Protein AF-A0A409X193-F1 (afdb_monomer_lite)

Secondary structure (DSSP, 8-state):
---------------------------------------GGG--------TT-HHHHHHHHHHHHHHHHHTT-S---HHHHHHHHHHHHHHHHHHHHHHHHHHHHHHHHHHHHHHHHHHHHHHHHHHHHHSTT-TT-S----HHHHHHHHHHHHHHHHHHHHHHHHHHHHS-S----TTS----HHHHHHHHHHHHHHHHHHHHHHHHHHHHTTS-S-HHHHHHHHHHHHHHHHHHHHHHHHHHHHHHHTT-

InterPro domains:
  IPR026243 HAUS augmin-like complex subunit 1 [PTHR31570] (61-247)

Structure (mmCIF, N/CA/C/O backbone):
data_AF-A0A409X193-F1
#
_entry.id   AF-A0A409X193-F1
#
loop_
_atom_site.group_PDB
_atom_site.id
_atom_site.type_symbol
_atom_site.label_atom_id
_atom_site.label_alt_id
_atom_site.label_comp_id
_atom_site.label_asym_id
_atom_site.label_entity_id
_atom_site.label_seq_id
_atom_site.pdbx_PDB_ins_code
_atom_site.Cartn_x
_atom_site.Cartn_y
_atom_site.Cartn_z
_atom_site.occupancy
_atom_site.B_iso_or_equiv
_atom_site.auth_seq_id
_atom_site.auth_comp_id
_atom_site.auth_asym_id
_atom_site.auth_atom_id
_atom_site.pdbx_PDB_model_num
ATOM 1 N N . MET A 1 1 ? -31.549 -35.665 66.799 1.00 46.03 1 MET A N 1
ATOM 2 C CA . MET A 1 1 ? -32.191 -36.411 65.699 1.00 46.03 1 MET A CA 1
ATOM 3 C C . MET A 1 1 ? -32.209 -35.452 64.520 1.00 46.03 1 MET A C 1
ATOM 5 O O . MET A 1 1 ? -33.052 -34.574 64.509 1.00 46.03 1 MET A O 1
ATOM 9 N N . ALA A 1 2 ? -31.107 -35.261 63.791 1.00 49.31 2 ALA A N 1
ATOM 10 C CA . ALA A 1 2 ? -30.390 -36.203 62.919 1.00 49.31 2 ALA A CA 1
ATOM 11 C C . ALA A 1 2 ? -31.294 -36.699 61.784 1.00 49.31 2 ALA A C 1
ATOM 13 O O . ALA A 1 2 ? -32.188 -37.478 62.076 1.00 49.31 2 ALA A O 1
ATOM 14 N N . ASP A 1 3 ? -31.066 -36.150 60.584 1.00 50.22 3 ASP A N 1
ATOM 15 C CA . ASP A 1 3 ? -31.120 -36.769 59.243 1.00 50.22 3 ASP A CA 1
ATOM 16 C C . ASP A 1 3 ? -30.661 -35.670 58.252 1.00 50.22 3 ASP A C 1
ATOM 18 O O . ASP A 1 3 ? -31.310 -34.636 58.118 1.00 50.22 3 ASP A O 1
ATOM 22 N N . VAL A 1 4 ? -29.384 -35.616 57.847 1.00 55.19 4 VAL A N 1
ATOM 23 C CA . VAL A 1 4 ? -28.700 -36.437 56.820 1.00 55.19 4 VAL A CA 1
ATOM 24 C C . VAL A 1 4 ? -29.348 -36.211 55.444 1.00 55.19 4 VAL A C 1
ATOM 26 O O . VAL A 1 4 ? -30.441 -36.683 55.179 1.00 55.19 4 VAL A O 1
ATOM 29 N N . ASN A 1 5 ? -28.831 -35.251 54.671 1.00 51.12 5 ASN A N 1
ATOM 30 C CA . ASN A 1 5 ? -27.891 -35.463 53.558 1.00 51.12 5 ASN A CA 1
ATOM 31 C C . ASN A 1 5 ? -28.504 -36.289 52.413 1.00 51.12 5 ASN A C 1
ATOM 33 O O . ASN A 1 5 ? -28.606 -37.501 52.539 1.00 51.12 5 ASN A O 1
ATOM 37 N N . ASP A 1 6 ? -28.776 -35.659 51.264 1.00 50.31 6 ASP A N 1
ATOM 38 C CA . ASP A 1 6 ? -28.321 -36.279 50.022 1.00 50.31 6 ASP A CA 1
ATOM 39 C C . ASP A 1 6 ? -28.036 -35.270 48.910 1.00 50.31 6 ASP A C 1
ATOM 41 O O . ASP A 1 6 ? -28.866 -34.466 48.483 1.00 50.31 6 ASP A O 1
ATOM 45 N N . SER A 1 7 ? -26.780 -35.324 48.489 1.00 50.62 7 SER A N 1
ATOM 46 C CA . SER A 1 7 ? -26.162 -34.537 47.440 1.00 50.62 7 SER A CA 1
ATOM 47 C C . SER A 1 7 ? -26.206 -35.351 46.154 1.00 50.62 7 SER A C 1
ATOM 49 O O . SER A 1 7 ? -25.521 -36.362 46.050 1.00 50.62 7 SER A O 1
ATOM 51 N N . SER A 1 8 ? -26.927 -34.889 45.135 1.00 50.78 8 SER A N 1
ATOM 52 C CA . SER A 1 8 ? -26.736 -35.370 43.759 1.00 50.78 8 SER A CA 1
ATOM 53 C C . SER A 1 8 ? -26.170 -34.245 42.899 1.00 50.78 8 SER A C 1
ATOM 55 O O . SER A 1 8 ? -26.823 -33.613 42.077 1.00 50.78 8 SER A O 1
ATOM 57 N N . ASN A 1 9 ? -24.887 -33.996 43.145 1.00 46.28 9 ASN A N 1
ATOM 58 C CA . ASN A 1 9 ? -24.004 -33.221 42.293 1.00 46.28 9 ASN A CA 1
ATOM 59 C C . ASN A 1 9 ? -23.658 -34.070 41.059 1.00 46.28 9 ASN A C 1
ATOM 61 O O . ASN A 1 9 ? -22.757 -34.907 41.107 1.00 46.28 9 ASN A O 1
ATOM 65 N N . THR A 1 10 ? -24.394 -33.901 39.961 1.00 54.62 10 THR A N 1
ATOM 66 C CA . THR A 1 10 ? -23.999 -34.472 38.668 1.00 54.62 10 THR A CA 1
ATOM 67 C C . THR A 1 10 ? -23.034 -33.514 37.964 1.00 54.62 10 THR A C 1
ATOM 69 O O . THR A 1 10 ? -23.421 -32.374 37.695 1.00 54.62 10 THR A O 1
ATOM 72 N N . PRO A 1 11 ? -21.807 -33.941 37.618 1.00 51.66 11 PRO A N 1
ATOM 73 C CA . PRO A 1 11 ? -20.867 -33.108 36.885 1.00 51.66 11 PRO A CA 1
ATOM 74 C C . PRO A 1 11 ? -21.383 -32.896 35.459 1.00 51.66 11 PRO A C 1
ATOM 76 O O . PRO A 1 11 ? -21.392 -33.809 34.629 1.00 51.66 11 PRO A O 1
ATOM 79 N N . GLY A 1 12 ? -21.831 -31.672 35.182 1.00 49.47 12 GLY A N 1
ATOM 80 C CA . GLY A 1 12 ? -22.114 -31.205 33.834 1.00 49.47 12 GLY A CA 1
ATOM 81 C C . GLY A 1 12 ? -20.858 -31.352 32.984 1.00 49.47 12 GLY A C 1
ATOM 82 O O . GLY A 1 12 ? -19.864 -30.664 33.201 1.00 49.47 12 GLY A O 1
ATOM 83 N N . LYS A 1 13 ? -20.912 -32.303 32.051 1.00 50.12 13 LYS A N 1
ATOM 84 C CA . LYS A 1 13 ? -19.911 -32.579 31.022 1.00 50.12 13 LYS A CA 1
ATOM 85 C C . LYS A 1 13 ? -19.359 -31.278 30.441 1.00 50.12 13 LYS A C 1
ATOM 87 O O . LYS A 1 13 ? -20.047 -30.580 29.698 1.00 50.12 13 LYS A O 1
ATOM 92 N N . CYS A 1 14 ? -18.087 -31.013 30.718 1.00 49.56 14 CYS A N 1
ATOM 93 C CA . CYS A 1 14 ? -17.266 -30.112 29.928 1.00 49.56 14 CYS A CA 1
ATOM 94 C C . CYS A 1 14 ? -17.177 -30.677 28.506 1.00 49.56 14 CYS A C 1
ATOM 96 O O . CYS A 1 14 ? -16.331 -31.523 28.213 1.00 49.56 14 CYS A O 1
ATOM 98 N N . HIS A 1 15 ? -18.056 -30.219 27.616 1.00 50.34 15 HIS A N 1
ATOM 99 C CA . HIS A 1 15 ? -17.850 -30.352 26.181 1.00 50.34 15 HIS A CA 1
ATOM 100 C C . HIS A 1 15 ? -16.727 -29.388 25.776 1.00 50.34 15 HIS A C 1
ATOM 102 O O . HIS A 1 15 ? -16.952 -28.297 25.258 1.00 50.34 15 HIS A O 1
ATOM 108 N N . LEU A 1 16 ? -15.487 -29.817 26.025 1.00 48.31 16 LEU A N 1
ATOM 109 C CA . LEU A 1 16 ? -14.364 -29.477 25.164 1.00 48.31 16 LEU A CA 1
ATOM 110 C C . LEU A 1 16 ? -14.674 -30.067 23.778 1.00 48.31 16 LEU A C 1
ATOM 112 O O . LEU A 1 16 ? -14.298 -31.193 23.462 1.00 48.31 16 LEU A O 1
ATOM 116 N N . CYS A 1 17 ? -15.384 -29.309 22.951 1.00 47.75 17 CYS A N 1
ATOM 117 C CA . CYS A 1 17 ? -15.240 -29.409 21.505 1.00 47.75 17 CYS A CA 1
ATOM 118 C C . CYS A 1 17 ? -14.130 -28.413 21.148 1.00 47.75 17 CYS A C 1
ATOM 120 O O . CYS A 1 17 ? -14.328 -27.205 21.182 1.00 47.75 17 CYS A O 1
ATOM 122 N N . LEU A 1 18 ? -12.880 -28.868 21.066 1.00 49.62 18 LEU A N 1
ATOM 123 C CA . LEU A 1 18 ? -12.256 -29.148 19.773 1.00 49.62 18 LEU A CA 1
ATOM 124 C C . LEU A 1 18 ? -12.495 -28.019 18.757 1.00 49.62 18 LEU A C 1
ATOM 126 O O . LEU A 1 18 ? -13.101 -28.236 17.716 1.00 49.62 18 LEU A O 1
ATOM 130 N N . PHE A 1 19 ? -11.929 -26.837 19.010 1.00 44.81 19 PHE A N 1
ATOM 131 C CA . PHE A 1 19 ? -11.487 -25.968 17.916 1.00 44.81 19 PHE A CA 1
ATOM 132 C C . PHE A 1 19 ? -10.168 -26.532 17.359 1.00 44.81 19 PHE A C 1
ATOM 134 O O . PHE A 1 19 ? -9.074 -26.022 17.585 1.00 44.81 19 PHE A O 1
ATOM 141 N N . LYS A 1 20 ? -10.285 -27.679 16.681 1.00 50.69 20 LYS A N 1
ATOM 142 C CA . LYS A 1 20 ? -9.361 -28.102 15.628 1.00 50.69 20 LYS A CA 1
ATOM 143 C C . LYS A 1 20 ? -9.972 -27.613 14.318 1.00 50.69 20 LYS A C 1
ATOM 145 O O . LYS A 1 20 ? -11.085 -27.996 13.982 1.00 50.69 20 LYS A O 1
ATOM 150 N N . GLY A 1 21 ? -9.233 -26.768 13.619 1.00 45.59 21 GLY A N 1
ATOM 151 C CA . GLY A 1 21 ? -9.619 -26.122 12.368 1.00 45.59 21 GLY A CA 1
ATOM 152 C C . GLY A 1 21 ? -8.753 -24.876 12.242 1.00 45.59 21 GLY A C 1
ATOM 153 O O . GLY A 1 21 ? -9.198 -23.782 12.544 1.00 45.59 21 GLY A O 1
ATOM 154 N N . PHE A 1 22 ? -7.436 -25.012 12.074 1.00 47.97 22 PHE A N 1
ATOM 155 C CA . PHE A 1 22 ? -6.863 -25.435 10.791 1.00 47.97 22 PHE A CA 1
ATOM 156 C C . PHE A 1 22 ? -7.457 -24.587 9.659 1.00 47.97 22 PHE A C 1
ATOM 158 O O . PHE A 1 22 ? -8.086 -25.095 8.739 1.00 47.97 22 PHE A O 1
ATOM 165 N N . SER A 1 23 ? -7.308 -23.267 9.776 1.00 44.12 23 SER A N 1
ATOM 166 C CA . SER A 1 23 ? -7.232 -22.429 8.590 1.00 44.12 23 SER A CA 1
ATOM 167 C C . SER A 1 23 ? -5.753 -22.368 8.246 1.00 44.12 23 SER A C 1
ATOM 169 O O . SER A 1 23 ? -5.014 -21.509 8.729 1.00 44.12 23 SER A O 1
ATOM 171 N N . ASP A 1 24 ? -5.301 -23.383 7.509 1.00 42.69 24 ASP A N 1
ATOM 172 C CA . ASP A 1 24 ? -4.104 -23.231 6.700 1.00 42.69 24 ASP A CA 1
ATOM 173 C C . ASP A 1 24 ? -4.308 -21.945 5.896 1.00 42.69 24 ASP A C 1
ATOM 175 O O . ASP A 1 24 ? -5.297 -21.862 5.156 1.00 42.69 24 ASP A O 1
ATOM 179 N N . PRO A 1 25 ? -3.429 -20.933 5.996 1.00 54.62 25 PRO A N 1
ATOM 180 C CA . PRO A 1 25 ? -3.392 -19.943 4.946 1.00 54.62 25 PRO A CA 1
ATOM 181 C C . PRO A 1 25 ? -3.067 -20.761 3.710 1.00 54.62 25 PRO A C 1
ATOM 183 O O . PRO A 1 25 ? -1.975 -21.332 3.624 1.00 54.62 25 PRO A O 1
ATOM 186 N N . GLN A 1 26 ? -4.043 -20.904 2.809 1.00 48.22 26 GLN A N 1
ATOM 187 C CA . GLN A 1 26 ? -3.784 -21.435 1.492 1.00 48.22 26 GLN A CA 1
ATOM 188 C C . GLN A 1 26 ? -2.633 -20.606 0.962 1.00 48.22 26 GLN A C 1
ATOM 190 O O . GLN A 1 26 ? -2.770 -19.441 0.592 1.00 48.22 26 GLN A O 1
ATOM 195 N N . ARG A 1 27 ? -1.461 -21.230 1.036 1.00 45.09 27 ARG A N 1
ATOM 196 C CA . ARG A 1 27 ? -0.244 -20.862 0.368 1.00 45.09 27 ARG A CA 1
ATOM 197 C C . ARG A 1 27 ? -0.664 -20.972 -1.076 1.00 45.09 27 ARG A C 1
ATOM 199 O O . ARG A 1 27 ? -0.603 -22.053 -1.654 1.00 45.09 27 ARG A O 1
ATOM 206 N N . SER A 1 28 ? -1.238 -19.882 -1.585 1.00 44.19 28 SER A N 1
ATOM 207 C CA . SER A 1 28 ? -1.554 -19.717 -2.982 1.00 44.19 28 SER A CA 1
ATOM 208 C C . SER A 1 28 ? -0.234 -20.012 -3.648 1.00 44.19 28 SER A C 1
ATOM 210 O O . SER A 1 28 ? 0.720 -19.237 -3.521 1.00 44.19 28 SER A O 1
ATOM 212 N N . TYR A 1 29 ? -0.144 -21.214 -4.213 1.00 42.31 29 TYR A N 1
ATOM 213 C CA . TYR A 1 29 ? 0.906 -21.561 -5.128 1.00 42.31 29 TYR A CA 1
ATOM 214 C C . TYR A 1 29 ? 0.859 -20.421 -6.124 1.00 42.31 29 TYR A C 1
ATOM 216 O O . TYR A 1 29 ? -0.085 -20.287 -6.903 1.00 42.31 29 TYR A O 1
ATOM 224 N N . ILE A 1 30 ? 1.847 -19.536 -6.024 1.00 42.22 30 ILE A N 1
ATOM 225 C CA . ILE A 1 30 ? 2.254 -18.747 -7.158 1.00 42.22 30 ILE A CA 1
ATOM 226 C C . ILE A 1 30 ? 2.631 -19.849 -8.130 1.00 42.22 30 ILE A C 1
ATOM 228 O O . ILE A 1 30 ? 3.705 -20.441 -8.026 1.00 42.22 30 ILE A O 1
ATOM 232 N N . HIS A 1 31 ? 1.679 -20.222 -8.985 1.00 40.72 31 HIS A N 1
ATOM 233 C CA . HIS A 1 31 ? 1.994 -20.810 -10.256 1.00 40.72 31 HIS A CA 1
ATOM 234 C C . HIS A 1 31 ? 2.933 -19.782 -10.861 1.00 40.72 31 HIS A C 1
ATOM 236 O O . HIS A 1 31 ? 2.519 -18.762 -11.409 1.00 40.72 31 HIS A O 1
ATOM 242 N N . THR A 1 32 ? 4.229 -20.012 -10.666 1.00 42.31 32 THR A N 1
ATOM 243 C CA . THR A 1 32 ? 5.219 -19.624 -11.634 1.00 42.31 32 THR A CA 1
ATOM 244 C C . THR A 1 32 ? 4.699 -20.255 -12.906 1.00 42.31 32 THR A C 1
ATOM 246 O O . THR A 1 32 ? 4.893 -21.440 -13.174 1.00 42.31 32 THR A O 1
ATOM 249 N N . VAL A 1 33 ? 3.944 -19.458 -13.660 1.00 46.38 33 VAL A N 1
ATOM 250 C CA . VAL A 1 33 ? 3.772 -19.641 -15.084 1.00 46.38 33 VAL A CA 1
ATOM 251 C C . VAL A 1 33 ? 5.187 -19.472 -15.618 1.00 46.38 33 VAL A C 1
ATOM 253 O O . VAL A 1 33 ? 5.587 -18.423 -16.107 1.00 46.38 33 VAL A O 1
ATOM 256 N N . SER A 1 34 ? 5.982 -20.531 -15.462 1.00 42.50 34 SER A N 1
ATOM 257 C CA . SER A 1 34 ? 7.045 -20.894 -16.371 1.00 42.50 34 SER A CA 1
ATOM 258 C C . SER A 1 34 ? 6.319 -21.283 -17.653 1.00 42.50 34 SER A C 1
ATOM 260 O O . SER A 1 34 ? 6.244 -22.440 -18.047 1.00 42.50 34 SER A O 1
ATOM 262 N N . GLY A 1 35 ? 5.678 -20.280 -18.258 1.00 44.97 35 GLY A N 1
ATOM 263 C CA . GLY A 1 35 ? 5.475 -20.276 -19.677 1.00 44.97 35 GLY A CA 1
ATOM 264 C C . GLY A 1 35 ? 6.888 -20.303 -20.202 1.00 44.97 35 GLY A C 1
ATOM 265 O O . GLY A 1 35 ? 7.630 -19.330 -20.053 1.00 44.97 35 GLY A O 1
ATOM 266 N N . ALA A 1 36 ? 7.283 -21.468 -20.705 1.00 45.38 36 ALA A N 1
ATOM 267 C CA . ALA A 1 36 ? 8.305 -21.533 -21.715 1.00 45.38 36 ALA A CA 1
ATOM 268 C C . ALA A 1 36 ? 8.022 -20.355 -22.648 1.00 45.38 36 ALA A C 1
ATOM 270 O O . ALA A 1 36 ? 6.974 -20.303 -23.291 1.00 45.38 36 ALA A O 1
ATOM 271 N N . PHE A 1 37 ? 8.906 -19.361 -22.626 1.00 41.00 37 PHE A N 1
ATOM 272 C CA . PHE A 1 37 ? 8.952 -18.316 -23.632 1.00 41.00 37 PHE A CA 1
ATOM 273 C C . PHE A 1 37 ? 9.475 -19.029 -24.882 1.00 41.00 37 PHE A C 1
ATOM 275 O O . PHE A 1 37 ? 10.644 -18.948 -25.245 1.00 41.00 37 PHE A O 1
ATOM 282 N N . SER A 1 38 ? 8.632 -19.906 -25.425 1.00 48.47 38 SER A N 1
ATOM 283 C CA . SER A 1 38 ? 8.880 -20.684 -26.616 1.00 48.47 38 SER A CA 1
ATOM 284 C C . SER A 1 38 ? 8.910 -19.683 -27.751 1.00 48.47 38 SER A C 1
ATOM 286 O O . SER A 1 38 ? 7.870 -19.202 -28.188 1.00 48.47 38 SER A O 1
ATOM 288 N N . SER A 1 39 ? 10.137 -19.305 -28.105 1.00 50.12 39 SER A N 1
ATOM 289 C CA . SER A 1 39 ? 10.582 -19.020 -29.463 1.00 50.12 39 SER A CA 1
ATOM 290 C C . SER A 1 39 ? 9.498 -18.439 -30.373 1.00 50.12 39 SER A C 1
ATOM 292 O O . SER A 1 39 ? 8.959 -19.129 -31.237 1.00 50.12 39 SER A O 1
ATOM 294 N N . TRP A 1 40 ? 9.222 -17.147 -30.226 1.00 48.41 40 TRP A N 1
ATOM 295 C CA . TRP A 1 40 ? 8.528 -16.398 -31.277 1.00 48.41 40 TRP A CA 1
ATOM 296 C C . TRP A 1 40 ? 9.428 -16.171 -32.512 1.00 48.41 40 TRP A C 1
ATOM 298 O O . TRP A 1 40 ? 8.963 -15.666 -33.524 1.00 48.41 40 TRP A O 1
ATOM 308 N N . ASP A 1 41 ? 10.691 -16.610 -32.465 1.00 46.53 41 ASP A N 1
ATOM 309 C CA . ASP A 1 41 ? 11.708 -16.396 -33.504 1.00 46.53 41 ASP A CA 1
ATOM 310 C C . ASP A 1 41 ? 11.654 -17.348 -34.718 1.00 46.53 41 ASP A C 1
ATOM 312 O O . ASP A 1 41 ? 12.521 -17.255 -35.582 1.00 46.53 41 ASP A O 1
ATOM 316 N N . ALA A 1 42 ? 10.693 -18.277 -34.831 1.00 53.78 42 ALA A N 1
ATOM 317 C CA . ALA A 1 42 ? 10.797 -19.344 -35.846 1.00 53.78 42 ALA A CA 1
ATOM 318 C C . ALA A 1 42 ? 9.577 -19.583 -36.754 1.00 53.78 42 ALA A C 1
ATOM 320 O O . ALA A 1 42 ? 9.602 -20.526 -37.545 1.00 53.78 42 ALA A O 1
ATOM 321 N N . HIS A 1 43 ? 8.533 -18.753 -36.705 1.00 52.66 43 HIS A N 1
ATOM 322 C CA . HIS A 1 43 ? 7.357 -18.926 -37.573 1.00 52.66 43 HIS A CA 1
ATOM 323 C C . HIS A 1 43 ? 6.952 -17.639 -38.295 1.00 52.66 43 HIS A C 1
ATOM 325 O O . HIS A 1 43 ? 5.777 -17.287 -38.329 1.00 52.66 43 HIS A O 1
ATOM 331 N N . LEU A 1 44 ? 7.918 -16.945 -38.901 1.00 53.47 44 LEU A N 1
ATOM 332 C CA . LEU A 1 44 ? 7.579 -16.086 -40.031 1.00 53.47 44 LEU A CA 1
ATOM 333 C C . LEU A 1 44 ? 7.344 -17.015 -41.232 1.00 53.47 44 LEU A C 1
ATOM 335 O O . LEU A 1 44 ? 8.280 -17.723 -41.620 1.00 53.47 44 LEU A O 1
ATOM 339 N N . PRO A 1 45 ? 6.112 -17.103 -41.768 1.00 58.34 45 PRO A N 1
ATOM 340 C CA . PRO A 1 45 ? 5.876 -17.842 -42.998 1.00 58.34 45 PRO A CA 1
ATOM 341 C C . PRO A 1 45 ? 6.810 -17.298 -44.091 1.00 58.34 45 PRO A C 1
ATOM 343 O O . PRO A 1 45 ? 7.110 -16.10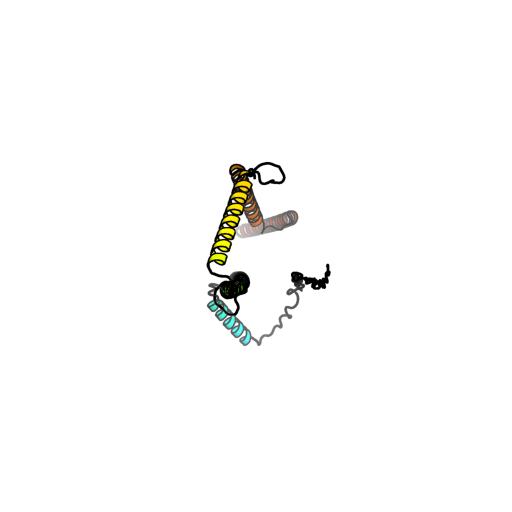0 -44.091 1.00 58.34 45 PRO A O 1
ATOM 346 N N . PRO A 1 46 ? 7.332 -18.163 -44.979 1.00 58.50 46 PRO A N 1
ATOM 347 C CA . PRO A 1 46 ? 8.153 -17.714 -46.094 1.00 58.50 46 PRO A CA 1
ATOM 348 C C . PRO A 1 46 ? 7.379 -16.644 -46.864 1.00 58.50 46 PRO A C 1
ATOM 350 O O . PRO A 1 46 ? 6.218 -16.867 -47.199 1.00 58.50 46 PRO A O 1
ATOM 353 N N . LEU A 1 47 ? 8.015 -15.488 -47.083 1.00 49.91 47 LEU A N 1
ATOM 354 C CA . LEU A 1 47 ? 7.470 -14.406 -47.899 1.00 49.91 47 LEU A CA 1
ATOM 355 C C . LEU A 1 47 ? 7.104 -15.008 -49.259 1.00 49.91 47 LEU A C 1
ATOM 357 O O . LEU A 1 47 ? 7.986 -15.434 -50.004 1.00 49.91 47 LEU A O 1
ATOM 361 N N . GLN A 1 48 ? 5.806 -15.153 -49.513 1.00 54.38 48 GLN A N 1
ATOM 362 C CA . GLN A 1 48 ? 5.308 -15.485 -50.836 1.00 54.38 48 GLN A CA 1
ATOM 363 C C . GLN A 1 48 ? 5.460 -14.211 -51.664 1.00 54.38 48 GLN A C 1
ATOM 365 O O . GLN A 1 48 ? 4.923 -13.169 -51.295 1.00 54.38 48 GLN A O 1
ATOM 370 N N . ASP A 1 49 ? 6.250 -14.285 -52.731 1.00 51.31 49 ASP A N 1
ATOM 371 C CA . ASP A 1 49 ? 6.356 -13.222 -53.726 1.00 51.31 49 ASP A CA 1
ATOM 372 C C . ASP A 1 49 ? 5.016 -13.164 -54.486 1.00 51.31 49 ASP A C 1
ATOM 374 O O . ASP A 1 49 ? 4.841 -13.842 -55.499 1.00 51.31 49 ASP A O 1
ATOM 378 N N . GLU A 1 50 ? 4.029 -12.442 -53.948 1.00 52.38 50 GLU A N 1
ATOM 379 C CA . GLU A 1 50 ? 2.712 -12.271 -54.573 1.00 52.38 50 GLU A CA 1
ATOM 380 C C . GLU A 1 50 ? 2.561 -10.849 -55.124 1.00 52.38 50 GLU A C 1
ATOM 382 O O . GLU A 1 50 ? 2.292 -9.891 -54.404 1.00 52.38 50 GLU A O 1
ATOM 387 N N . ASP A 1 51 ? 2.697 -10.727 -56.445 1.00 56.44 51 ASP A N 1
ATOM 388 C CA . ASP A 1 51 ? 2.483 -9.500 -57.222 1.00 56.44 51 ASP A CA 1
ATOM 389 C C . ASP A 1 51 ? 0.986 -9.087 -57.332 1.00 56.44 51 ASP A C 1
ATOM 391 O O . ASP A 1 51 ? 0.643 -8.232 -58.150 1.00 56.44 51 ASP A O 1
ATOM 395 N N . GLU A 1 52 ? 0.071 -9.655 -56.528 1.00 58.25 52 GLU A N 1
ATOM 396 C CA . GLU A 1 52 ? -1.385 -9.417 -56.641 1.00 58.25 52 GLU A CA 1
ATOM 397 C C . GLU A 1 52 ? -2.074 -8.812 -55.390 1.00 58.25 52 GLU A C 1
ATOM 399 O O . GLU A 1 52 ? -3.243 -8.438 -55.486 1.00 58.25 52 GLU A O 1
ATOM 404 N N . ASP A 1 53 ? -1.378 -8.572 -54.265 1.00 58.66 53 ASP A N 1
ATOM 405 C CA . ASP A 1 53 ? -2.030 -8.307 -52.956 1.00 58.66 53 ASP A CA 1
ATOM 406 C C . ASP A 1 53 ? -1.941 -6.861 -52.404 1.00 58.66 53 ASP A C 1
ATOM 408 O O . ASP A 1 53 ? -2.095 -6.583 -51.213 1.00 58.66 53 ASP A O 1
ATOM 412 N N . SER A 1 54 ? -1.750 -5.880 -53.289 1.00 64.00 54 SER A N 1
ATOM 413 C CA . SER A 1 54 ? -1.642 -4.448 -52.926 1.00 64.00 54 SER A CA 1
ATOM 414 C C . SER A 1 54 ? -2.855 -3.857 -52.171 1.00 64.00 54 SER A C 1
ATOM 416 O O . SER A 1 54 ? -2.759 -2.780 -51.579 1.00 64.00 54 SER A O 1
ATOM 418 N N . GLY A 1 55 ? -4.008 -4.536 -52.173 1.00 70.31 55 GLY A N 1
ATOM 419 C CA . GLY A 1 55 ? -5.219 -4.104 -51.467 1.00 70.31 55 GLY A CA 1
ATOM 420 C C . GLY A 1 55 ? -5.193 -4.365 -49.956 1.00 70.31 55 GLY A C 1
ATOM 421 O O . GLY A 1 55 ? -5.665 -3.524 -49.185 1.00 70.31 55 GLY A O 1
ATOM 422 N N . GLU A 1 56 ? -4.624 -5.490 -49.515 1.00 75.94 56 GLU A N 1
ATOM 423 C CA . GLU A 1 56 ? -4.557 -5.840 -48.090 1.00 75.94 56 GLU A CA 1
ATOM 424 C C . GLU A 1 56 ? -3.505 -5.007 -47.345 1.00 75.94 56 GLU A C 1
ATOM 426 O O . GLU A 1 56 ? -3.738 -4.573 -46.212 1.00 75.94 56 GLU A O 1
ATOM 431 N N . GLU A 1 57 ? -2.396 -4.670 -48.008 1.00 77.69 57 GLU A N 1
ATOM 432 C CA . GLU A 1 57 ? -1.357 -3.793 -47.452 1.00 77.69 57 GLU A CA 1
ATOM 433 C C . GLU A 1 57 ? -1.893 -2.390 -47.123 1.00 77.69 57 GLU A C 1
ATOM 435 O O . GLU A 1 57 ? -1.568 -1.814 -46.078 1.00 77.69 57 GLU A O 1
ATOM 440 N N . LEU A 1 58 ? -2.770 -1.849 -47.976 1.00 79.12 58 LEU A N 1
ATOM 441 C CA . LEU A 1 58 ? -3.412 -0.550 -47.755 1.00 79.12 58 LEU A CA 1
ATOM 442 C C . LEU A 1 58 ? -4.380 -0.581 -46.565 1.00 79.12 58 LEU A C 1
ATOM 444 O O . LEU A 1 58 ? -4.403 0.364 -45.771 1.00 79.12 58 LEU A O 1
ATOM 448 N N . ALA A 1 59 ? -5.137 -1.670 -46.394 1.00 85.62 59 ALA A N 1
ATOM 449 C CA . ALA A 1 59 ? -6.004 -1.855 -45.230 1.00 85.62 59 ALA A CA 1
ATOM 450 C C . ALA A 1 59 ? -5.181 -1.979 -43.933 1.00 85.62 59 ALA A C 1
ATOM 452 O O . ALA A 1 59 ? -5.522 -1.373 -42.911 1.00 85.62 59 ALA A O 1
ATOM 453 N N . GLY A 1 60 ? -4.054 -2.695 -43.987 1.00 83.81 60 GLY A N 1
ATOM 454 C CA . GLY A 1 60 ? -3.088 -2.780 -42.894 1.00 83.81 60 GLY A CA 1
ATOM 455 C C . GLY A 1 60 ? -2.549 -1.404 -42.497 1.00 83.81 60 GLY A C 1
ATOM 456 O O . GLY A 1 60 ? -2.623 -1.027 -41.327 1.00 83.81 60 GLY A O 1
ATOM 457 N N . LEU A 1 61 ? -2.101 -0.602 -43.465 1.00 84.56 61 LEU A N 1
ATOM 458 C CA . LEU A 1 61 ? -1.615 0.762 -43.230 1.00 84.56 61 LEU A CA 1
ATOM 459 C C . LEU A 1 61 ? -2.687 1.686 -42.639 1.00 84.56 61 LEU A C 1
ATOM 461 O O . LEU A 1 61 ? -2.385 2.458 -41.728 1.00 84.56 61 LEU A O 1
ATOM 465 N N . GLU A 1 62 ? -3.940 1.593 -43.093 1.00 90.06 62 GLU A N 1
ATOM 466 C CA . GLU A 1 62 ? -5.036 2.391 -42.534 1.00 90.06 62 GLU A CA 1
ATOM 467 C C . GLU A 1 62 ? -5.303 2.031 -41.065 1.00 90.06 62 GLU A C 1
ATOM 469 O O . GLU A 1 62 ? -5.470 2.918 -40.222 1.00 90.06 62 GLU A O 1
ATOM 474 N N . THR A 1 63 ? -5.296 0.739 -40.717 1.00 88.94 63 THR A N 1
ATOM 475 C CA . THR A 1 63 ? -5.444 0.326 -39.312 1.00 88.94 63 THR A CA 1
ATOM 476 C C . THR A 1 63 ? -4.281 0.812 -38.449 1.00 88.94 63 THR A C 1
ATOM 478 O O . THR A 1 63 ? -4.508 1.313 -37.347 1.00 88.94 63 THR A O 1
ATOM 481 N N . LEU A 1 64 ? -3.052 0.766 -38.966 1.00 84.38 64 LEU A N 1
ATOM 482 C CA . LEU A 1 64 ? -1.854 1.252 -38.282 1.00 84.38 64 LEU A CA 1
ATOM 483 C C . LEU A 1 64 ? -1.884 2.777 -38.081 1.00 84.38 64 LEU A C 1
ATOM 485 O O . LEU A 1 64 ? -1.544 3.263 -37.001 1.00 84.38 64 LEU A O 1
ATOM 489 N N . ALA A 1 65 ? -2.373 3.529 -39.070 1.00 87.62 65 ALA A N 1
ATOM 490 C CA . ALA A 1 65 ? -2.595 4.971 -38.971 1.00 87.62 65 ALA A CA 1
ATOM 491 C C . ALA A 1 65 ? -3.680 5.328 -37.940 1.00 87.62 65 ALA A C 1
ATOM 493 O O . ALA A 1 65 ? -3.520 6.277 -37.171 1.00 87.62 65 ALA A O 1
ATOM 494 N N . ARG A 1 66 ? -4.764 4.544 -37.856 1.00 90.88 66 ARG A N 1
ATOM 495 C CA . ARG A 1 66 ? -5.782 4.713 -36.804 1.00 90.88 66 ARG A CA 1
ATOM 496 C C . ARG A 1 66 ? -5.210 4.431 -35.417 1.00 90.88 66 ARG A C 1
ATOM 498 O O . ARG A 1 66 ? -5.483 5.190 -34.493 1.00 90.88 66 ARG A O 1
ATOM 505 N N . VAL A 1 67 ? -4.403 3.379 -35.267 1.00 87.62 67 VAL A N 1
ATOM 506 C CA . VAL A 1 67 ? -3.738 3.048 -33.995 1.00 87.62 67 VAL A CA 1
ATOM 507 C C . VAL A 1 67 ? -2.762 4.151 -33.579 1.00 87.62 67 VAL A C 1
ATOM 509 O O . VAL A 1 67 ? -2.791 4.556 -32.421 1.00 87.62 67 VAL A O 1
ATOM 512 N N . LEU A 1 68 ? -1.967 4.694 -34.510 1.00 87.00 68 LEU A N 1
ATOM 513 C CA . LEU A 1 68 ? -1.114 5.867 -34.262 1.00 87.00 68 LEU A CA 1
ATOM 514 C C . LEU A 1 68 ? -1.911 7.055 -33.733 1.00 87.00 68 LEU A C 1
ATOM 516 O O . LEU A 1 68 ? -1.505 7.676 -32.756 1.00 87.00 68 LEU A O 1
ATOM 520 N N . HIS A 1 69 ? -3.037 7.359 -34.379 1.00 91.62 69 HIS A N 1
ATOM 521 C CA . HIS A 1 69 ? -3.860 8.500 -34.006 1.00 91.62 69 HIS A CA 1
ATOM 522 C C . HIS A 1 69 ? -4.509 8.318 -32.629 1.00 91.62 69 HIS A C 1
ATOM 524 O O . HIS A 1 69 ? -4.553 9.258 -31.844 1.00 91.62 69 HIS A O 1
ATOM 530 N N . ILE A 1 70 ? -4.969 7.103 -32.305 1.00 93.06 70 ILE A N 1
ATOM 531 C CA . ILE A 1 70 ? -5.540 6.779 -30.988 1.00 93.06 70 ILE A CA 1
ATOM 532 C C . ILE A 1 70 ? -4.476 6.848 -29.886 1.00 93.06 70 ILE A C 1
ATOM 534 O O . ILE A 1 70 ? -4.772 7.293 -28.779 1.00 93.06 70 ILE A O 1
ATOM 538 N N . LEU A 1 71 ? -3.255 6.393 -30.176 1.00 87.38 71 LEU A N 1
ATOM 539 C CA . LEU A 1 71 ? -2.136 6.407 -29.232 1.00 87.38 71 LEU A CA 1
ATOM 540 C C . LEU A 1 71 ? -1.398 7.756 -29.184 1.00 87.38 71 LEU A C 1
ATOM 542 O O . LEU A 1 71 ? -0.449 7.880 -28.416 1.00 87.38 71 LEU A O 1
ATOM 546 N N . ASP A 1 72 ? -1.823 8.738 -29.987 1.00 91.25 72 ASP A N 1
ATOM 547 C CA . ASP A 1 72 ? -1.218 10.071 -30.123 1.00 91.25 72 ASP A CA 1
ATOM 548 C C . ASP A 1 72 ? 0.306 10.022 -30.356 1.00 91.25 72 ASP A C 1
ATOM 550 O O . ASP A 1 72 ? 1.097 10.760 -29.767 1.00 91.25 72 ASP A O 1
ATOM 554 N N . ILE A 1 73 ? 0.736 9.081 -31.204 1.00 91.06 73 ILE A N 1
ATOM 555 C CA . ILE A 1 73 ? 2.148 8.873 -31.521 1.00 91.06 73 ILE A CA 1
ATOM 556 C C . ILE A 1 73 ? 2.524 9.775 -32.710 1.00 91.06 73 ILE A C 1
ATOM 558 O O . ILE A 1 73 ? 1.927 9.639 -33.781 1.00 91.06 73 ILE A O 1
ATOM 562 N N . PRO A 1 74 ? 3.528 10.663 -32.571 1.00 86.12 74 PRO A N 1
ATOM 563 C CA . PRO A 1 74 ? 3.850 11.658 -33.594 1.00 86.12 74 PRO A CA 1
ATOM 564 C C . PRO A 1 74 ? 4.487 11.062 -34.859 1.00 86.12 74 PRO A C 1
ATOM 566 O O . PRO A 1 74 ? 4.282 11.610 -35.938 1.00 86.12 74 PRO A O 1
ATOM 569 N N . ASP A 1 75 ? 5.208 9.937 -34.745 1.00 87.62 75 ASP A N 1
ATOM 570 C CA . ASP A 1 75 ? 5.968 9.334 -35.847 1.00 87.62 75 ASP A CA 1
ATOM 571 C C . ASP A 1 75 ? 5.719 7.823 -35.973 1.00 87.62 75 ASP A C 1
ATOM 573 O O . ASP A 1 75 ? 5.840 7.078 -35.000 1.00 87.62 75 ASP A O 1
ATOM 577 N N . ALA A 1 76 ? 5.519 7.335 -37.203 1.00 84.38 76 ALA A N 1
ATOM 578 C CA . ALA A 1 76 ? 5.376 5.909 -37.538 1.00 84.38 76 ALA A CA 1
ATOM 579 C C . ALA A 1 76 ? 6.693 5.100 -37.435 1.00 84.38 76 ALA A C 1
ATOM 581 O O . ALA A 1 76 ? 6.880 4.090 -38.114 1.00 84.38 76 ALA A O 1
ATOM 582 N N . SER A 1 77 ? 7.653 5.549 -36.624 1.00 91.12 77 SER A N 1
ATOM 583 C CA . SER A 1 77 ? 8.918 4.836 -36.451 1.00 91.12 77 SER A CA 1
ATOM 584 C C . SER A 1 77 ? 8.737 3.631 -35.527 1.00 91.12 77 SER A C 1
ATOM 586 O O . SER A 1 77 ? 8.082 3.717 -34.488 1.00 91.12 77 SER A O 1
ATOM 588 N N . PHE A 1 78 ? 9.375 2.505 -35.864 1.00 86.44 78 PHE A N 1
ATOM 589 C CA . PHE A 1 78 ? 9.347 1.287 -35.040 1.00 86.44 78 PHE A CA 1
ATOM 590 C C . PHE A 1 78 ? 9.732 1.555 -33.576 1.00 86.44 78 PHE A C 1
ATOM 592 O O . PHE A 1 78 ? 9.102 1.034 -32.656 1.00 86.44 78 PHE A O 1
ATOM 599 N N . ALA A 1 79 ? 10.732 2.415 -33.353 1.00 90.31 79 ALA A N 1
ATOM 600 C CA . ALA A 1 79 ? 11.147 2.813 -32.013 1.00 90.31 79 ALA A CA 1
ATOM 601 C C . ALA A 1 79 ? 9.993 3.466 -31.238 1.00 90.31 79 ALA A C 1
ATOM 603 O O . ALA A 1 79 ? 9.732 3.057 -30.108 1.00 90.31 79 ALA A O 1
ATOM 604 N N . SER A 1 80 ? 9.271 4.406 -31.863 1.00 87.56 80 SER A N 1
ATOM 605 C CA . SER A 1 80 ? 8.144 5.106 -31.241 1.00 87.56 80 SER A CA 1
ATOM 606 C C . SER A 1 80 ? 7.005 4.150 -30.872 1.00 87.56 80 SER A C 1
ATOM 608 O O . SER A 1 80 ? 6.533 4.176 -29.734 1.00 87.56 80 SER A O 1
ATOM 610 N N . TYR A 1 81 ? 6.659 3.206 -31.756 1.00 86.12 81 TYR A N 1
ATOM 611 C CA . TYR A 1 81 ? 5.689 2.153 -31.432 1.00 86.12 81 TYR A CA 1
ATOM 612 C C . TYR A 1 81 ? 6.138 1.270 -30.276 1.00 86.12 81 TYR A C 1
ATOM 614 O O . TYR A 1 81 ? 5.351 1.032 -29.364 1.00 86.12 81 TYR A O 1
ATOM 622 N N . SER A 1 82 ? 7.388 0.793 -30.285 1.00 89.38 82 SER A N 1
ATOM 623 C CA . SER A 1 82 ? 7.880 -0.062 -29.198 1.00 89.38 82 SER A CA 1
ATOM 624 C C . S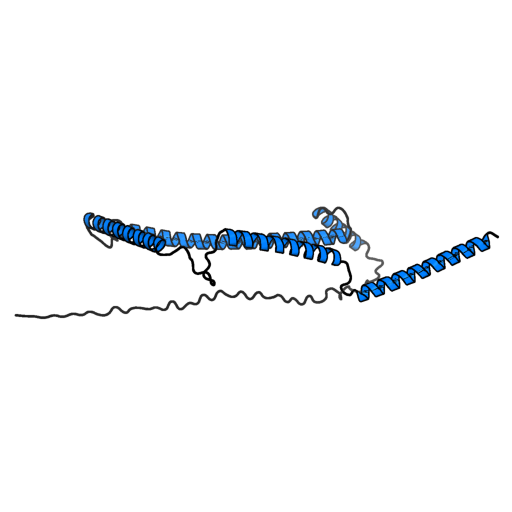ER A 1 82 ? 7.823 0.673 -27.859 1.00 89.38 82 SER A C 1
ATOM 626 O O . SER A 1 82 ? 7.341 0.117 -26.877 1.00 89.38 82 SER A O 1
ATOM 628 N N . THR A 1 83 ? 8.186 1.964 -27.844 1.00 92.38 83 THR A N 1
ATOM 629 C CA . THR A 1 83 ? 8.100 2.781 -26.635 1.00 92.38 83 THR A CA 1
ATOM 630 C C . THR A 1 83 ? 6.659 2.990 -26.190 1.00 92.38 83 THR A C 1
ATOM 632 O O . THR A 1 83 ? 6.400 2.883 -25.000 1.00 92.38 83 THR A O 1
ATOM 635 N N . ALA A 1 84 ? 5.718 3.216 -27.112 1.00 89.12 84 ALA A N 1
ATOM 636 C CA . ALA A 1 84 ? 4.304 3.393 -26.784 1.00 89.12 84 ALA A CA 1
ATOM 637 C C . ALA A 1 84 ? 3.655 2.097 -26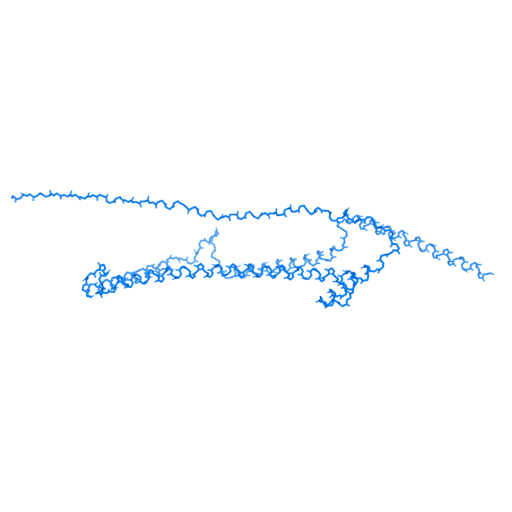.266 1.00 89.12 84 ALA A C 1
ATOM 639 O O . ALA A 1 84 ? 2.838 2.114 -25.345 1.00 89.12 84 ALA A O 1
ATOM 640 N N . ILE A 1 85 ? 4.040 0.950 -26.829 1.00 90.62 85 ILE A N 1
ATOM 641 C CA . ILE A 1 85 ? 3.616 -0.368 -26.349 1.00 90.62 85 ILE A CA 1
ATOM 642 C C . ILE A 1 85 ? 4.177 -0.614 -24.946 1.00 90.62 85 ILE A C 1
ATOM 644 O O . ILE A 1 85 ? 3.441 -1.049 -24.059 1.00 90.62 85 ILE A O 1
ATOM 648 N N . ASP A 1 86 ? 5.452 -0.304 -24.716 1.00 92.88 86 ASP A N 1
ATOM 649 C CA . ASP A 1 86 ? 6.073 -0.427 -23.400 1.00 92.88 86 ASP A CA 1
ATOM 650 C C . ASP A 1 86 ? 5.420 0.510 -22.378 1.00 92.88 86 ASP A C 1
ATOM 652 O O . ASP A 1 86 ? 5.106 0.066 -21.272 1.00 92.88 86 ASP A O 1
ATOM 656 N N . THR A 1 87 ? 5.131 1.769 -22.732 1.00 94.06 87 THR A N 1
ATOM 657 C CA . THR A 1 87 ? 4.435 2.703 -21.834 1.00 94.06 87 THR A CA 1
ATOM 658 C C . THR A 1 87 ? 3.040 2.194 -21.501 1.00 94.06 87 THR A C 1
ATOM 660 O O . THR A 1 87 ? 2.716 2.068 -20.320 1.00 94.06 87 THR A O 1
ATOM 663 N N . LEU A 1 88 ? 2.255 1.777 -22.496 1.00 92.81 88 LEU A N 1
ATOM 664 C CA . LEU A 1 88 ? 0.911 1.238 -22.283 1.00 92.81 88 LEU A CA 1
ATOM 665 C C . LEU A 1 88 ? 0.938 -0.033 -21.424 1.00 92.81 88 LEU A C 1
ATOM 667 O O . LEU A 1 88 ? 0.110 -0.209 -20.529 1.00 92.81 88 LEU A O 1
ATOM 671 N N . ASN A 1 89 ? 1.922 -0.908 -21.630 1.00 95.62 89 ASN A N 1
ATOM 672 C CA . ASN A 1 89 ? 2.120 -2.079 -20.783 1.00 95.62 89 ASN A CA 1
ATOM 673 C C . ASN A 1 89 ? 2.474 -1.682 -19.347 1.00 95.62 89 ASN A C 1
ATOM 675 O O . ASN A 1 89 ? 1.899 -2.232 -18.405 1.00 95.62 89 ASN A O 1
ATOM 679 N N . THR A 1 90 ? 3.379 -0.719 -19.147 1.00 97.06 90 THR A N 1
ATOM 680 C CA . THR A 1 90 ? 3.713 -0.244 -17.798 1.00 97.06 90 THR A CA 1
ATOM 681 C C . THR A 1 90 ? 2.497 0.356 -17.098 1.00 97.06 90 THR A C 1
ATOM 683 O O . THR A 1 90 ? 2.251 0.015 -15.943 1.00 97.06 90 THR A O 1
ATOM 686 N N . GLU A 1 91 ? 1.689 1.155 -17.793 1.00 97.25 91 GLU A N 1
ATOM 687 C CA . GLU A 1 91 ? 0.445 1.736 -17.280 1.00 97.25 91 GLU A CA 1
ATOM 688 C C . GLU A 1 91 ? -0.597 0.667 -16.944 1.00 97.25 91 GLU A C 1
ATOM 690 O O . GLU A 1 91 ? -1.203 0.683 -15.872 1.00 97.25 91 GLU A O 1
ATOM 695 N N . LYS A 1 92 ? -0.754 -0.341 -17.806 1.00 97.12 92 LYS A N 1
ATOM 696 C CA . LYS A 1 92 ? -1.609 -1.498 -17.531 1.00 97.12 92 LYS A CA 1
ATOM 697 C C . LYS A 1 92 ? -1.183 -2.208 -16.247 1.00 97.12 92 LYS A C 1
ATOM 699 O O . LYS A 1 92 ? -2.029 -2.531 -15.414 1.00 97.12 92 LYS A O 1
ATOM 704 N N . TYR A 1 93 ? 0.113 -2.454 -16.052 1.00 97.31 93 TYR A N 1
ATOM 705 C CA . TYR A 1 93 ? 0.601 -3.123 -14.845 1.00 97.31 93 TYR A CA 1
ATOM 706 C C . TYR A 1 93 ? 0.507 -2.244 -13.594 1.00 97.31 93 TYR A C 1
ATOM 708 O O . TYR A 1 93 ? 0.217 -2.766 -12.513 1.00 97.31 93 TYR A O 1
ATOM 716 N N . THR A 1 94 ? 0.716 -0.929 -13.701 1.00 97.62 94 THR A N 1
ATOM 717 C CA . THR A 1 94 ? 0.515 -0.017 -12.565 1.00 97.62 94 THR A CA 1
ATOM 718 C C . THR A 1 94 ? -0.958 0.051 -12.169 1.00 97.62 94 THR A C 1
ATOM 720 O O . THR A 1 94 ? -1.245 -0.006 -10.971 1.00 97.62 94 THR A O 1
ATOM 723 N N . LEU A 1 95 ? -1.879 0.061 -13.138 1.00 98.00 95 LEU A N 1
ATOM 724 C CA . LEU A 1 95 ? -3.323 0.011 -12.906 1.00 98.00 95 LEU A CA 1
ATOM 725 C C . LEU A 1 95 ? -3.764 -1.328 -12.306 1.00 98.00 95 LEU A C 1
ATOM 727 O O . LEU A 1 95 ? -4.492 -1.351 -11.319 1.00 98.00 95 LEU A O 1
ATOM 731 N N . LEU A 1 96 ? -3.279 -2.461 -12.822 1.00 98.12 96 LEU A N 1
ATOM 732 C CA . LEU A 1 96 ? -3.556 -3.772 -12.221 1.00 98.12 96 LEU A CA 1
ATOM 733 C C . LEU A 1 96 ? -3.055 -3.843 -10.774 1.00 98.12 96 LEU A C 1
ATOM 735 O O . LEU A 1 96 ? -3.726 -4.383 -9.894 1.00 98.12 96 LEU A O 1
ATOM 739 N N . ARG A 1 97 ? -1.882 -3.265 -10.497 1.00 97.81 97 ARG A N 1
ATOM 740 C CA . ARG A 1 97 ? -1.336 -3.195 -9.141 1.00 97.81 97 ARG A CA 1
ATOM 741 C C . ARG A 1 97 ? -2.180 -2.311 -8.225 1.00 97.81 97 ARG A C 1
ATOM 743 O O . ARG A 1 97 ? -2.364 -2.679 -7.065 1.00 97.81 97 ARG A O 1
ATOM 750 N N . SER A 1 98 ? -2.646 -1.154 -8.694 1.00 98.06 98 SER A N 1
ATOM 751 C CA . SER A 1 98 ? -3.495 -0.270 -7.888 1.00 98.06 98 SER A CA 1
ATOM 752 C C . SER A 1 98 ? -4.868 -0.893 -7.635 1.00 98.06 98 SER A C 1
ATOM 754 O O . SER A 1 98 ? -5.326 -0.852 -6.497 1.00 98.06 98 SER A O 1
ATOM 756 N N . LEU A 1 99 ? -5.460 -1.562 -8.628 1.00 98.25 99 LEU A N 1
ATOM 757 C CA . LEU A 1 99 ? -6.715 -2.306 -8.492 1.00 98.25 99 LEU A CA 1
ATOM 758 C C . LEU A 1 99 ? -6.589 -3.419 -7.448 1.00 98.25 99 LEU A C 1
ATOM 760 O O . LEU A 1 99 ? -7.402 -3.495 -6.533 1.00 98.25 99 LEU A O 1
ATOM 764 N N . ASN A 1 100 ? -5.532 -4.232 -7.518 1.00 97.69 100 ASN A N 1
ATOM 765 C CA . ASN A 1 100 ? -5.297 -5.288 -6.530 1.00 97.69 100 ASN A CA 1
ATOM 766 C C . ASN A 1 100 ? -5.115 -4.734 -5.109 1.00 97.69 100 ASN A C 1
ATOM 768 O O . ASN A 1 100 ? -5.609 -5.324 -4.153 1.00 97.69 100 ASN A O 1
ATOM 772 N N . ARG A 1 101 ? -4.434 -3.590 -4.959 1.00 97.62 101 ARG A N 1
ATOM 773 C CA . ARG A 1 101 ? -4.311 -2.908 -3.661 1.00 97.62 101 ARG A CA 1
ATOM 774 C C . ARG A 1 101 ? -5.652 -2.398 -3.152 1.00 97.62 101 ARG A C 1
ATOM 776 O O . ARG A 1 101 ? -5.922 -2.525 -1.967 1.00 97.62 101 ARG A O 1
ATOM 783 N N . LEU A 1 102 ? -6.472 -1.823 -4.028 1.00 98.31 102 LEU A N 1
ATOM 784 C CA . LEU A 1 102 ? -7.794 -1.326 -3.661 1.00 98.31 102 LEU A CA 1
ATOM 785 C C . LEU A 1 102 ? -8.701 -2.472 -3.212 1.00 98.31 102 LEU A C 1
ATOM 787 O O . LEU A 1 102 ? -9.332 -2.353 -2.171 1.00 98.31 102 LEU A O 1
ATOM 791 N N . LYS A 1 103 ? -8.673 -3.601 -3.926 1.00 98.19 103 LYS A N 1
ATOM 792 C CA . LYS A 1 103 ? -9.381 -4.819 -3.525 1.00 98.19 103 LYS A CA 1
ATOM 793 C C . LYS A 1 103 ? -8.922 -5.328 -2.156 1.00 98.19 103 LYS A C 1
ATOM 795 O O . LYS A 1 103 ? -9.747 -5.647 -1.318 1.00 98.19 103 LYS A O 1
ATOM 800 N N . GLN A 1 104 ? -7.613 -5.350 -1.900 1.00 97.81 104 GLN A N 1
ATOM 801 C CA . GLN A 1 104 ? -7.093 -5.743 -0.588 1.00 97.81 104 GLN A CA 1
ATOM 802 C C . GLN A 1 104 ? -7.601 -4.824 0.536 1.00 97.81 104 GLN A C 1
ATOM 804 O O . GLN A 1 104 ? -7.957 -5.305 1.606 1.00 97.81 104 GLN A O 1
ATOM 809 N N . VAL A 1 105 ? -7.624 -3.508 0.302 1.00 98.25 105 VAL A N 1
ATOM 810 C CA . VAL A 1 105 ? -8.153 -2.537 1.273 1.00 98.25 105 VAL A CA 1
ATOM 811 C C . VAL A 1 105 ? -9.658 -2.726 1.475 1.00 98.25 105 VAL A C 1
ATOM 813 O O . VAL A 1 105 ? -10.140 -2.607 2.595 1.00 98.25 105 VAL A O 1
ATOM 816 N N . GLU A 1 106 ? -10.402 -3.027 0.414 1.00 98.50 106 GLU A N 1
ATOM 817 C CA . GLU A 1 106 ? -11.829 -3.344 0.488 1.00 98.50 106 GLU A CA 1
ATOM 818 C C . GLU A 1 106 ? -12.091 -4.602 1.326 1.00 98.50 106 GLU A C 1
ATOM 820 O O . GLU A 1 106 ? -12.933 -4.565 2.222 1.00 98.50 106 GLU A O 1
ATOM 825 N N . ASP A 1 107 ? -11.340 -5.679 1.089 1.00 97.88 107 ASP A N 1
ATOM 826 C CA . ASP A 1 107 ? -11.430 -6.920 1.863 1.00 97.88 107 ASP A CA 1
ATOM 827 C C . ASP A 1 107 ? -11.141 -6.653 3.356 1.00 97.88 107 ASP A C 1
ATOM 829 O O . ASP A 1 107 ? -11.928 -7.037 4.220 1.00 97.88 107 ASP A O 1
ATOM 833 N N . GLU A 1 108 ? -10.082 -5.896 3.670 1.00 97.88 108 GLU A N 1
ATOM 834 C CA . GLU A 1 108 ? -9.743 -5.518 5.050 1.00 97.88 108 GLU A CA 1
ATOM 835 C C . GLU A 1 108 ? -10.843 -4.666 5.714 1.00 97.88 108 GLU A C 1
ATOM 837 O O . GLU A 1 108 ? -11.190 -4.877 6.878 1.00 97.88 108 GLU A O 1
ATOM 842 N N . LEU A 1 109 ? -11.426 -3.705 4.991 1.00 98.25 109 LEU A N 1
ATOM 843 C CA . LEU A 1 109 ? -12.529 -2.891 5.508 1.00 98.25 109 LEU A CA 1
ATOM 844 C C . LEU A 1 109 ? -13.786 -3.723 5.770 1.00 98.25 109 LEU A C 1
ATOM 846 O O . LEU A 1 109 ? -14.482 -3.461 6.752 1.00 98.25 109 LEU A O 1
ATOM 850 N N . ASN A 1 110 ? -14.072 -4.717 4.929 1.00 98.50 110 ASN A N 1
ATOM 851 C CA . ASN A 1 110 ? -15.184 -5.639 5.141 1.00 98.50 110 ASN A CA 1
ATOM 852 C C . ASN A 1 110 ? -14.964 -6.507 6.386 1.00 98.50 110 ASN A C 1
ATOM 854 O O . ASN A 1 110 ? -15.880 -6.623 7.202 1.00 98.50 110 ASN A O 1
ATOM 858 N N . ASP A 1 111 ? -13.748 -7.019 6.595 1.00 97.19 111 ASP A N 1
ATOM 859 C CA . ASP A 1 111 ? -13.392 -7.771 7.804 1.00 97.19 111 ASP A CA 1
ATOM 860 C C . ASP A 1 111 ? -13.573 -6.918 9.075 1.00 97.19 111 ASP A C 1
ATOM 862 O O . ASP A 1 111 ? -14.197 -7.355 10.050 1.00 97.19 111 ASP A O 1
ATOM 866 N N . HIS A 1 112 ? -13.093 -5.666 9.063 1.00 97.31 112 HIS A N 1
ATOM 867 C CA . HIS A 1 112 ? -13.286 -4.728 10.179 1.00 97.31 112 HIS A CA 1
ATOM 868 C C . HIS A 1 112 ? -14.766 -4.417 10.415 1.00 97.31 112 HIS A C 1
ATOM 870 O O . HIS A 1 112 ? -15.218 -4.349 11.559 1.00 97.31 112 HIS A O 1
ATOM 876 N N . LEU A 1 113 ? -15.541 -4.243 9.346 1.00 98.44 113 LEU A N 1
ATOM 877 C CA . LEU A 1 113 ? -16.971 -3.963 9.414 1.00 98.44 113 LEU A CA 1
ATOM 878 C C . LEU A 1 113 ? -17.739 -5.143 10.023 1.00 98.44 113 LEU A C 1
ATOM 880 O O . LEU A 1 113 ? -18.601 -4.936 10.882 1.00 98.44 113 LEU A O 1
ATOM 884 N N . ASP A 1 114 ? -17.422 -6.373 9.630 1.00 97.81 114 ASP A N 1
ATOM 885 C CA . ASP A 1 114 ? -18.055 -7.568 10.182 1.00 97.81 114 ASP A CA 1
ATOM 886 C C . ASP A 1 114 ? -17.656 -7.811 11.645 1.00 97.81 114 ASP A C 1
ATOM 888 O O . ASP A 1 114 ? -18.519 -8.150 12.465 1.00 97.81 114 ASP A O 1
ATOM 892 N N . SER A 1 115 ? -16.404 -7.520 12.016 1.00 97.31 115 SER A N 1
ATOM 893 C CA . SER A 1 115 ? -15.968 -7.482 13.418 1.00 97.31 115 SER A CA 1
ATOM 894 C C . SER A 1 115 ? -16.781 -6.467 14.237 1.00 97.31 115 SER A C 1
ATOM 896 O O . SER A 1 115 ? -17.371 -6.812 15.264 1.00 97.31 115 SER A O 1
ATOM 898 N N . LEU A 1 116 ? -16.933 -5.236 13.737 1.00 97.94 116 LEU A N 1
ATOM 899 C CA . LEU A 1 116 ? -17.713 -4.189 14.406 1.00 97.94 116 LEU A CA 1
ATOM 900 C C . LEU A 1 116 ? -19.199 -4.544 14.527 1.00 97.94 116 LEU A C 1
ATOM 902 O O . LEU A 1 116 ? -19.811 -4.284 15.564 1.00 97.94 116 LEU A O 1
ATOM 906 N N . LYS A 1 117 ? -19.800 -5.169 13.508 1.00 98.12 117 LYS A N 1
ATOM 907 C CA . LYS A 1 117 ? -21.176 -5.689 13.599 1.00 98.12 117 LYS A CA 1
ATOM 908 C C . LYS A 1 117 ? -21.300 -6.738 14.702 1.00 98.12 117 LYS A C 1
ATOM 910 O O . LYS A 1 117 ? -22.286 -6.730 15.444 1.00 98.12 117 LYS A O 1
ATOM 915 N N . HIS A 1 118 ? -20.323 -7.637 14.814 1.00 97.94 118 HIS A N 1
ATOM 916 C CA . HIS A 1 118 ? -20.309 -8.662 15.851 1.00 97.94 118 HIS A CA 1
ATOM 917 C C . HIS A 1 118 ? -20.219 -8.049 17.255 1.00 97.94 118 HIS A C 1
ATOM 919 O O . HIS A 1 118 ? -21.042 -8.368 18.121 1.00 97.94 118 HIS A O 1
ATOM 925 N N . GLU A 1 119 ? -19.277 -7.128 17.466 1.00 96.62 119 GLU A N 1
ATOM 926 C CA . GLU A 1 119 ? -19.115 -6.392 18.723 1.00 96.62 119 GLU A CA 1
ATOM 927 C C . GLU A 1 119 ? -20.367 -5.584 19.073 1.00 96.62 119 GLU A C 1
ATOM 929 O O . GLU A 1 119 ? -20.868 -5.658 20.197 1.00 96.62 119 GLU A O 1
ATOM 934 N N . HIS A 1 120 ? -20.952 -4.885 18.101 1.00 97.62 120 HIS A N 1
ATOM 935 C CA . HIS A 1 120 ? -22.208 -4.166 18.285 1.00 97.62 120 HIS A CA 1
ATOM 936 C C . HIS A 1 120 ? -23.352 -5.104 18.707 1.00 97.62 120 HIS A C 1
ATOM 938 O O . HIS A 1 120 ? -24.147 -4.777 19.595 1.00 97.62 120 HIS A O 1
ATOM 944 N N . GLY A 1 121 ? -23.418 -6.305 18.126 1.00 95.94 121 GLY A N 1
ATOM 945 C CA . GLY A 1 121 ? -24.362 -7.346 18.523 1.00 95.94 121 GLY A CA 1
ATOM 946 C C . GLY A 1 121 ? -24.132 -7.860 19.950 1.00 95.94 121 GLY A C 1
ATOM 947 O O . GLY A 1 121 ? -25.094 -8.125 20.675 1.00 95.94 121 GLY A O 1
ATOM 948 N N . LEU A 1 122 ? -22.878 -7.986 20.393 1.00 95.94 122 LEU A N 1
ATOM 949 C CA . LEU A 1 122 ? -22.541 -8.308 21.785 1.00 95.94 122 LEU A CA 1
ATOM 950 C C . LEU A 1 122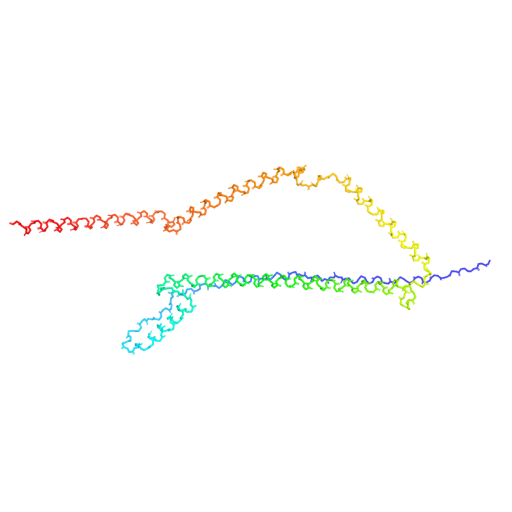 ? -22.970 -7.195 22.740 1.00 95.94 122 LEU A C 1
ATOM 952 O O . LEU A 1 122 ? -23.671 -7.482 23.706 1.00 95.94 122 LEU A O 1
ATOM 956 N N . ILE A 1 123 ? -22.642 -5.940 22.430 1.00 95.38 123 ILE A N 1
ATOM 957 C CA . ILE A 1 123 ? -23.032 -4.773 23.232 1.00 95.38 123 ILE A CA 1
ATOM 958 C C . ILE A 1 123 ? -24.555 -4.685 23.340 1.00 95.38 123 ILE A C 1
ATOM 960 O O . ILE A 1 123 ? -25.087 -4.505 24.430 1.00 95.38 123 ILE A O 1
ATOM 964 N N . THR A 1 124 ? -25.278 -4.880 22.237 1.00 96.06 124 THR A N 1
ATOM 965 C CA . THR A 1 124 ? -26.748 -4.874 22.233 1.00 96.06 124 THR A CA 1
ATOM 966 C C . THR A 1 124 ? -27.313 -5.980 23.124 1.00 96.06 124 THR A C 1
ATOM 968 O O . THR A 1 124 ? -28.247 -5.740 23.889 1.00 96.06 124 THR A O 1
ATOM 971 N N . ARG A 1 125 ? -26.739 -7.191 23.073 1.00 92.75 125 ARG A N 1
ATOM 972 C CA . ARG A 1 125 ? -27.133 -8.298 23.958 1.00 92.75 125 ARG A CA 1
ATOM 973 C C . ARG A 1 125 ? -26.834 -7.982 25.420 1.00 92.75 125 ARG A C 1
ATOM 975 O O . ARG A 1 125 ? -27.708 -8.168 26.259 1.00 92.75 125 ARG A O 1
ATOM 982 N N . TRP A 1 126 ? -25.645 -7.469 25.723 1.00 90.69 126 TRP A N 1
ATOM 983 C CA . TRP A 1 126 ? -25.279 -7.072 27.081 1.00 90.69 126 TRP A CA 1
ATOM 984 C C . TRP A 1 126 ? -26.174 -5.960 27.607 1.00 90.69 126 TRP A C 1
ATOM 986 O O . TRP A 1 126 ? -26.637 -6.060 28.735 1.00 90.69 126 TRP A O 1
ATOM 996 N N . ASN A 1 127 ? -26.508 -4.966 26.788 1.00 88.69 127 ASN A N 1
ATOM 997 C CA . ASN A 1 127 ? -27.449 -3.917 27.163 1.00 88.69 127 ASN A CA 1
ATOM 998 C C . ASN A 1 127 ? -28.826 -4.497 27.493 1.00 88.69 127 ASN A C 1
ATOM 1000 O O . ASN A 1 127 ? -29.391 -4.132 28.516 1.00 88.69 127 ASN A O 1
ATOM 1004 N N . LYS A 1 128 ? -29.349 -5.444 26.702 1.00 87.88 128 LYS 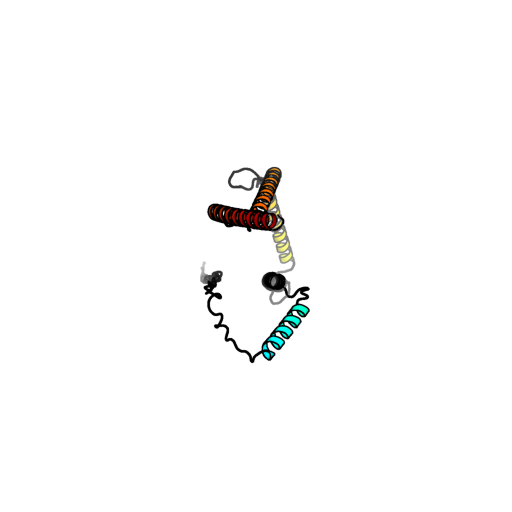A N 1
ATOM 1005 C CA . LYS A 1 128 ? -30.623 -6.121 27.016 1.00 87.88 128 LYS A CA 1
ATOM 1006 C C . LYS A 1 128 ? -30.569 -6.880 28.345 1.00 87.88 128 LYS A C 1
ATOM 1008 O O . LYS A 1 128 ? -31.471 -6.731 29.158 1.00 87.88 128 LYS A O 1
ATOM 1013 N N . VAL A 1 129 ? -29.497 -7.640 28.576 1.00 85.81 129 VAL A N 1
ATOM 1014 C CA . VAL A 1 129 ? -29.299 -8.424 29.810 1.00 85.81 129 VAL A CA 1
ATOM 1015 C C . VAL A 1 129 ? -29.099 -7.529 31.037 1.00 85.81 129 VAL A C 1
ATOM 1017 O O . VAL A 1 129 ? -29.530 -7.885 32.129 1.00 85.81 129 VAL A O 1
ATOM 1020 N N . LEU A 1 130 ? -28.433 -6.383 30.874 1.00 80.25 130 LEU A N 1
ATOM 1021 C CA . LEU A 1 130 ? -28.114 -5.451 31.957 1.00 80.25 130 LEU A CA 1
ATOM 1022 C C . LEU A 1 130 ? -29.210 -4.412 32.214 1.00 80.25 130 LEU A C 1
ATOM 1024 O O . LEU A 1 130 ? -29.136 -3.726 33.230 1.00 80.25 130 LEU A O 1
ATOM 1028 N N . THR A 1 131 ? -30.201 -4.265 31.328 1.00 81.38 131 THR A N 1
ATOM 1029 C CA . THR A 1 131 ? -31.293 -3.301 31.517 1.00 81.38 131 THR A CA 1
ATOM 1030 C C . THR A 1 131 ? -32.258 -3.830 32.583 1.00 81.38 131 THR A C 1
ATOM 1032 O O . THR A 1 131 ? -32.982 -4.801 32.323 1.00 81.38 131 THR A O 1
ATOM 1035 N N . PRO A 1 132 ? -32.300 -3.210 33.779 1.00 73.12 132 PRO A N 1
ATOM 1036 C CA . PRO A 1 132 ? -33.134 -3.685 34.873 1.00 73.12 132 PRO A CA 1
ATOM 1037 C C . PRO A 1 132 ? -34.619 -3.579 34.507 1.00 73.12 132 PRO A C 1
ATOM 1039 O O . PRO A 1 132 ? -35.057 -2.579 33.943 1.00 73.12 132 PRO A O 1
ATOM 1042 N N . GLY A 1 133 ? -35.398 -4.610 34.844 1.00 69.44 133 GLY A N 1
ATOM 1043 C CA . GLY A 1 133 ? -36.844 -4.662 34.582 1.00 69.44 133 GLY A CA 1
ATOM 1044 C C . GLY A 1 133 ? -37.247 -5.312 33.253 1.00 69.44 133 GLY A C 1
ATOM 1045 O O . GLY A 1 133 ? -38.438 -5.511 33.020 1.00 69.44 133 GLY A O 1
ATOM 1046 N N . THR A 1 134 ? -36.290 -5.697 32.405 1.00 77.56 134 THR A N 1
ATOM 1047 C CA . THR A 1 134 ? -36.569 -6.509 31.207 1.00 77.56 134 THR A CA 1
ATOM 1048 C C . THR A 1 134 ? -36.766 -7.974 31.610 1.00 77.56 134 THR A C 1
ATOM 1050 O O . THR A 1 134 ? -36.030 -8.472 32.460 1.00 77.56 134 THR A O 1
ATOM 1053 N N . GLN A 1 135 ? -37.726 -8.684 31.003 1.00 76.38 135 GLN A N 1
ATOM 1054 C CA . GLN A 1 135 ? -38.004 -10.104 31.307 1.00 76.38 135 GLN A CA 1
ATOM 1055 C C . GLN A 1 135 ? -36.790 -11.028 31.084 1.00 76.38 135 GLN A C 1
ATOM 1057 O O . GLN A 1 135 ? -36.679 -12.051 31.750 1.00 76.38 135 GLN A O 1
ATOM 1062 N N . ASP A 1 136 ? -35.856 -10.621 30.219 1.00 75.44 136 ASP A N 1
ATOM 1063 C CA . ASP A 1 136 ? -34.607 -11.336 29.919 1.00 75.44 136 ASP A CA 1
ATOM 1064 C C . ASP A 1 136 ? -33.436 -10.965 30.857 1.00 75.44 136 ASP A C 1
ATOM 1066 O O . ASP A 1 136 ? -32.295 -11.380 30.632 1.00 75.44 136 ASP A O 1
ATOM 1070 N N . SER A 1 137 ? -33.673 -10.154 31.896 1.00 72.81 137 SER A N 1
ATOM 1071 C CA . SER A 1 137 ? -32.628 -9.779 32.852 1.00 72.81 137 SER A CA 1
ATOM 1072 C C . SER A 1 137 ? -32.214 -10.987 33.696 1.00 72.81 137 SER A C 1
ATOM 1074 O O . SER A 1 137 ? -33.004 -11.532 34.465 1.00 72.81 137 SER A O 1
ATOM 1076 N N . LEU A 1 138 ? -30.933 -11.359 33.614 1.00 65.81 138 LEU A N 1
ATOM 1077 C CA . LEU A 1 138 ? -30.319 -12.416 34.436 1.00 65.81 138 LEU A CA 1
ATOM 1078 C C . LEU A 1 138 ? -30.326 -12.093 35.936 1.00 65.81 138 LEU A C 1
ATOM 1080 O O . LEU A 1 138 ? -30.161 -12.986 36.765 1.00 65.81 138 LEU A O 1
ATOM 1084 N N . TYR A 1 139 ? -30.506 -10.821 36.285 1.00 64.44 139 TYR A N 1
ATOM 1085 C CA . TYR A 1 139 ? -30.557 -10.358 37.659 1.00 64.44 139 TYR A CA 1
ATOM 1086 C C . TYR A 1 139 ? -31.872 -9.601 37.865 1.00 64.44 139 TYR A C 1
ATOM 1088 O O . TYR A 1 139 ? -31.966 -8.435 37.476 1.00 64.44 139 TYR A O 1
ATOM 1096 N N . PRO A 1 140 ? -32.887 -10.195 38.521 1.00 66.00 140 PRO A N 1
ATOM 1097 C CA . PRO A 1 140 ? -34.046 -9.449 39.022 1.00 66.00 140 PRO A CA 1
ATOM 1098 C C . PRO A 1 140 ? -33.669 -8.530 40.203 1.00 66.00 140 PRO A C 1
ATOM 1100 O O . PRO A 1 140 ? -34.527 -8.113 40.978 1.00 66.00 140 PRO A O 1
ATOM 1103 N N . GLU A 1 141 ? -32.376 -8.260 40.395 1.00 60.34 141 GLU A N 1
ATOM 1104 C CA . GLU A 1 141 ? -31.861 -7.596 41.575 1.00 60.34 141 GLU A CA 1
ATOM 1105 C C . GLU A 1 141 ? -32.201 -6.098 41.574 1.00 60.34 141 GLU A C 1
ATOM 1107 O O . GLU A 1 141 ? -32.173 -5.404 40.556 1.00 60.34 141 GLU A O 1
ATOM 1112 N N . THR A 1 142 ? -32.506 -5.596 42.767 1.00 71.88 142 THR A N 1
ATOM 1113 C CA . THR A 1 142 ? -32.847 -4.204 43.064 1.00 71.88 142 THR A CA 1
ATOM 1114 C C . THR A 1 142 ? -31.730 -3.256 42.615 1.00 71.88 142 THR A C 1
ATOM 1116 O O . THR A 1 142 ? -30.554 -3.580 42.780 1.00 71.88 142 THR A O 1
ATOM 1119 N N . THR A 1 143 ? -32.064 -2.054 42.135 1.00 77.19 143 THR A N 1
ATOM 1120 C CA . THR A 1 143 ? -31.116 -1.016 41.657 1.00 77.19 143 THR A CA 1
ATOM 1121 C C . THR A 1 143 ? -29.892 -0.806 42.563 1.00 77.19 143 THR A C 1
ATOM 1123 O O . THR A 1 143 ? -28.776 -0.657 42.073 1.00 77.19 143 THR A O 1
ATOM 1126 N N . ALA A 1 144 ? -30.073 -0.908 43.883 1.00 78.88 144 ALA A N 1
ATOM 1127 C CA . ALA A 1 144 ? -29.006 -0.804 44.880 1.00 78.88 144 ALA A CA 1
ATOM 1128 C C . ALA A 1 144 ? -27.889 -1.862 44.739 1.00 78.88 144 ALA A C 1
ATOM 1130 O O . ALA A 1 144 ? -26.734 -1.611 45.078 1.00 78.88 144 ALA A O 1
ATOM 1131 N N . THR A 1 145 ? -28.201 -3.067 44.262 1.00 79.94 145 THR A N 1
ATOM 1132 C CA . THR A 1 145 ? -27.198 -4.123 44.028 1.00 79.94 145 THR A CA 1
ATOM 1133 C C . THR A 1 145 ? -26.390 -3.865 42.754 1.00 79.94 145 THR A C 1
ATOM 1135 O O . THR A 1 145 ? -25.179 -4.093 42.740 1.00 79.94 145 THR A O 1
ATOM 1138 N N . LEU A 1 146 ? -27.029 -3.311 41.717 1.00 75.69 146 LEU A N 1
ATOM 1139 C CA . LEU A 1 146 ? -26.371 -2.900 40.478 1.00 75.69 146 LEU A CA 1
ATOM 1140 C C . LEU A 1 146 ? -25.408 -1.737 40.722 1.00 75.69 146 LEU A C 1
ATOM 1142 O O . LEU A 1 146 ? -24.288 -1.767 40.217 1.00 75.69 146 LEU A O 1
ATOM 1146 N N . GLU A 1 147 ? -25.794 -0.759 41.545 1.00 82.56 147 GLU A N 1
ATOM 1147 C CA . GLU A 1 147 ? -24.902 0.332 41.953 1.00 82.56 147 GLU A CA 1
ATOM 1148 C C . GLU A 1 147 ? -23.671 -0.194 42.699 1.00 82.56 147 GLU A C 1
ATOM 1150 O O . GLU A 1 147 ? -22.544 0.136 42.325 1.00 82.56 147 GLU A O 1
ATOM 1155 N N . LYS A 1 148 ? -23.852 -1.119 43.652 1.00 83.94 148 LYS A N 1
ATOM 1156 C CA . LYS A 1 148 ? -22.730 -1.768 44.353 1.00 83.94 148 LYS A CA 1
ATOM 1157 C C . LYS A 1 148 ? -21.797 -2.525 43.405 1.00 83.94 148 LYS A C 1
ATOM 1159 O O . LYS A 1 148 ? -20.577 -2.460 43.552 1.00 83.94 148 LYS A O 1
ATOM 1164 N N . ARG A 1 149 ? -22.340 -3.238 42.412 1.00 79.12 149 ARG A N 1
ATOM 1165 C CA . ARG A 1 149 ? -21.526 -3.931 41.397 1.00 79.12 149 ARG A CA 1
ATOM 1166 C C . ARG A 1 149 ? -20.787 -2.946 40.495 1.00 79.12 149 ARG A C 1
ATOM 1168 O O . ARG A 1 149 ? -19.610 -3.159 40.217 1.00 79.12 149 ARG A O 1
ATOM 1175 N N . ARG A 1 150 ? -21.433 -1.853 40.080 1.00 87.88 150 ARG A N 1
ATOM 1176 C CA . ARG A 1 150 ? -20.801 -0.782 39.297 1.00 87.88 150 ARG A CA 1
ATOM 1177 C C . ARG A 1 150 ? -19.620 -0.178 40.053 1.00 87.88 150 ARG A C 1
ATOM 1179 O O . ARG A 1 150 ? -18.542 -0.041 39.482 1.00 87.88 150 ARG A O 1
ATOM 1186 N N . GLU A 1 151 ? -19.795 0.133 41.333 1.00 90.06 151 GLU A N 1
ATOM 1187 C CA . GLU A 1 151 ? -18.716 0.630 42.190 1.00 90.06 151 GLU A CA 1
ATOM 1188 C C . GLU A 1 151 ? -17.574 -0.383 42.323 1.00 90.06 151 GLU A C 1
ATOM 1190 O O . GLU A 1 151 ? -16.408 -0.007 42.197 1.00 90.06 151 GLU A O 1
ATOM 1195 N N . ALA A 1 152 ? -17.887 -1.671 42.500 1.00 85.56 152 ALA A N 1
ATOM 1196 C CA . ALA A 1 152 ? -16.883 -2.733 42.563 1.00 85.56 152 ALA A CA 1
ATOM 1197 C C . ALA A 1 152 ? -16.078 -2.860 41.256 1.00 85.56 152 ALA A C 1
ATOM 1199 O O . ALA A 1 152 ? -14.855 -3.004 41.299 1.00 85.56 152 ALA A O 1
ATOM 1200 N N . VAL A 1 153 ? -16.734 -2.753 40.095 1.00 89.00 153 VAL A N 1
ATOM 1201 C CA . VAL A 1 153 ? -16.069 -2.772 38.781 1.00 89.00 153 VAL A CA 1
ATOM 1202 C C . VAL A 1 153 ? -15.192 -1.538 38.592 1.00 89.00 153 VAL A C 1
ATOM 1204 O O . VAL A 1 153 ? -14.038 -1.673 38.194 1.00 89.00 153 VAL A O 1
ATOM 1207 N N . ILE A 1 154 ? -15.688 -0.342 38.926 1.00 93.12 154 ILE A N 1
ATOM 1208 C CA . ILE A 1 154 ? -14.897 0.898 38.858 1.00 93.12 154 ILE A CA 1
ATOM 1209 C C . ILE A 1 154 ? -13.672 0.802 39.772 1.00 93.12 154 ILE A C 1
ATOM 1211 O O . ILE A 1 154 ? -12.582 1.232 39.394 1.00 93.12 154 ILE A O 1
ATOM 1215 N N . LYS A 1 155 ? -13.831 0.230 40.969 1.00 93.50 155 LYS A N 1
ATOM 1216 C CA . LYS A 1 155 ? -12.729 0.025 41.907 1.00 93.50 155 LYS A CA 1
ATOM 1217 C C . LYS A 1 155 ? -11.673 -0.922 41.328 1.00 93.50 155 LYS A C 1
ATOM 1219 O O . LYS A 1 155 ? -10.508 -0.540 41.298 1.00 93.50 155 LYS A O 1
ATOM 1224 N N . LYS A 1 156 ? -12.077 -2.072 40.775 1.00 92.62 156 LYS A N 1
ATOM 1225 C CA . LYS A 1 156 ? -11.160 -2.997 40.086 1.00 92.62 156 LYS A CA 1
ATOM 1226 C C . LYS A 1 156 ? -10.474 -2.371 38.874 1.00 92.62 156 LYS A C 1
ATOM 1228 O O . LYS A 1 156 ? -9.282 -2.565 38.678 1.00 92.62 156 LYS A O 1
ATOM 1233 N N . ALA A 1 157 ? -11.198 -1.597 38.070 1.00 91.00 157 ALA A N 1
ATOM 1234 C CA . ALA A 1 157 ? -10.614 -0.905 36.923 1.00 91.00 157 ALA A CA 1
ATOM 1235 C C . ALA A 1 157 ? -9.523 0.087 37.362 1.00 91.00 157 ALA A C 1
ATOM 1237 O O . ALA A 1 157 ? -8.465 0.157 36.744 1.00 91.00 157 ALA A O 1
ATOM 1238 N N . LYS A 1 158 ? -9.747 0.812 38.467 1.00 95.31 158 LYS A N 1
ATOM 1239 C CA . LYS A 1 158 ? -8.735 1.693 39.069 1.00 95.31 158 LYS A CA 1
ATOM 1240 C C . LYS A 1 158 ? -7.547 0.919 39.639 1.00 95.31 158 LYS A C 1
ATOM 1242 O O . LYS A 1 158 ? -6.429 1.408 39.544 1.00 95.31 158 LYS A O 1
ATOM 1247 N N . GLU A 1 159 ? -7.774 -0.252 40.230 1.00 91.31 159 GLU A N 1
ATOM 1248 C CA . GLU A 1 159 ? -6.702 -1.140 40.703 1.00 91.31 159 GLU A CA 1
ATOM 1249 C C . GLU A 1 159 ? -5.826 -1.604 39.532 1.00 91.31 159 GLU A C 1
ATOM 1251 O O . GLU A 1 159 ? -4.626 -1.355 39.559 1.00 91.31 159 GLU A O 1
ATOM 1256 N N . HIS A 1 160 ? -6.414 -2.127 38.453 1.00 89.31 160 HIS A N 1
ATOM 1257 C CA . HIS A 1 160 ? -5.661 -2.530 37.259 1.00 89.31 160 HIS A CA 1
ATOM 1258 C C . HIS A 1 160 ? -4.943 -1.370 36.570 1.00 89.31 160 HIS A C 1
ATOM 1260 O O . HIS A 1 160 ? -3.833 -1.536 36.075 1.00 89.31 160 HIS A O 1
ATOM 1266 N N . HIS A 1 161 ? -5.547 -0.181 36.545 1.00 91.75 161 HIS A N 1
ATOM 1267 C CA . HIS A 1 161 ? -4.876 0.996 36.004 1.00 91.75 161 HIS A CA 1
ATOM 1268 C C . HIS A 1 161 ? -3.632 1.359 36.822 1.00 91.75 161 HIS A C 1
ATOM 1270 O O . HIS A 1 161 ? -2.578 1.604 36.247 1.00 91.75 161 HIS A O 1
ATOM 1276 N N . ARG A 1 162 ? -3.726 1.311 38.155 1.00 94.81 162 ARG A N 1
ATOM 1277 C CA . ARG A 1 162 ? -2.579 1.532 39.045 1.00 94.81 162 ARG A CA 1
ATOM 1278 C C . ARG A 1 162 ? -1.520 0.446 38.904 1.00 94.81 162 ARG A C 1
ATOM 1280 O O . ARG A 1 162 ? -0.342 0.766 38.913 1.00 94.81 162 ARG A O 1
ATOM 1287 N N . GLU A 1 163 ? -1.917 -0.819 38.768 1.00 90.56 163 GLU A N 1
ATOM 1288 C CA . GLU A 1 163 ? -0.990 -1.924 38.488 1.00 90.56 163 GLU A CA 1
ATOM 1289 C C . GLU A 1 163 ? -0.263 -1.706 37.160 1.00 90.56 163 GLU A C 1
ATOM 1291 O O . GLU A 1 163 ? 0.940 -1.918 37.075 1.00 90.56 163 GLU A O 1
ATOM 1296 N N . PHE A 1 164 ? -0.966 -1.236 36.131 1.00 87.19 164 PHE A N 1
ATOM 1297 C CA . PHE A 1 164 ? -0.368 -0.919 34.841 1.00 87.19 164 PHE A CA 1
ATOM 1298 C C . PHE A 1 164 ? 0.596 0.272 34.921 1.00 87.19 164 PHE A C 1
ATOM 1300 O O . PHE A 1 164 ? 1.697 0.192 34.385 1.00 87.19 164 PHE A O 1
ATOM 1307 N N . GLU A 1 165 ? 0.226 1.351 35.616 1.00 90.44 165 GLU A N 1
ATOM 1308 C CA . GLU A 1 165 ? 1.125 2.484 35.885 1.00 90.44 165 GLU A CA 1
ATOM 1309 C C . GLU A 1 165 ? 2.357 2.051 36.685 1.00 90.44 165 GLU A C 1
ATOM 1311 O O . GLU A 1 165 ? 3.472 2.471 36.384 1.00 90.44 165 GLU A O 1
ATOM 1316 N N . PHE A 1 166 ? 2.166 1.173 37.669 1.00 91.69 166 PHE A N 1
ATOM 1317 C CA . PHE A 1 166 ? 3.245 0.590 38.453 1.00 91.69 166 PHE A CA 1
ATOM 1318 C C . PHE A 1 166 ? 4.172 -0.256 37.578 1.00 91.69 166 PHE A C 1
ATOM 1320 O O . PHE A 1 166 ? 5.377 -0.052 37.607 1.00 91.69 166 PHE A O 1
ATOM 1327 N N . LEU A 1 167 ? 3.632 -1.135 36.731 1.00 82.50 167 LEU A N 1
ATOM 1328 C CA . LEU A 1 167 ? 4.424 -1.912 35.777 1.00 82.50 167 LEU A CA 1
ATOM 1329 C C . LEU A 1 167 ? 5.136 -1.017 34.758 1.00 82.50 167 LEU A C 1
ATOM 1331 O O . LEU A 1 167 ? 6.268 -1.304 34.398 1.00 82.50 167 LEU A O 1
ATOM 1335 N N . LEU A 1 168 ? 4.526 0.080 34.310 1.00 80.75 168 LEU A N 1
ATOM 1336 C CA . LEU A 1 168 ? 5.200 1.061 33.456 1.00 80.75 168 LEU A CA 1
ATOM 1337 C C . LEU A 1 168 ? 6.349 1.779 34.175 1.00 80.75 168 LEU A C 1
ATOM 1339 O O . LEU A 1 168 ? 7.332 2.131 33.528 1.00 80.75 168 LEU A O 1
ATOM 1343 N N . ALA A 1 169 ? 6.234 2.002 35.485 1.00 83.94 169 ALA A N 1
ATOM 1344 C CA . ALA A 1 169 ? 7.298 2.580 36.301 1.00 83.94 169 ALA A CA 1
ATOM 1345 C C . ALA A 1 169 ? 8.417 1.565 36.608 1.00 83.94 169 ALA A C 1
ATOM 1347 O O . ALA A 1 169 ? 9.593 1.931 36.601 1.00 83.94 169 ALA A O 1
ATOM 1348 N N . ASP A 1 170 ? 8.053 0.299 36.831 1.00 75.44 170 ASP A N 1
ATOM 1349 C CA . ASP A 1 170 ? 8.956 -0.810 37.165 1.00 75.44 170 ASP A CA 1
ATOM 1350 C C . ASP A 1 170 ? 9.608 -1.459 35.944 1.00 75.44 170 ASP A C 1
ATOM 1352 O O . ASP A 1 170 ? 10.636 -2.120 36.084 1.00 75.44 170 ASP A O 1
ATOM 1356 N N . VAL A 1 171 ? 9.052 -1.281 34.744 1.00 68.56 171 VAL A N 1
ATOM 1357 C CA . VAL A 1 171 ? 9.737 -1.586 33.488 1.00 68.56 171 VAL A CA 1
ATOM 1358 C C . VAL A 1 171 ? 10.705 -0.429 33.232 1.00 68.56 171 VAL A C 1
ATOM 1360 O O . VAL A 1 171 ? 10.292 0.605 32.700 1.00 68.56 171 VAL A O 1
ATOM 1363 N N . PRO A 1 172 ? 12.013 -0.548 33.555 1.00 60.47 172 PRO A N 1
ATOM 1364 C CA . PRO A 1 172 ? 12.971 0.383 32.994 1.00 60.47 172 PRO A CA 1
ATOM 1365 C C . PRO A 1 172 ? 12.788 0.308 31.478 1.00 60.47 172 PRO A C 1
ATOM 1367 O O . PRO A 1 172 ? 12.824 -0.782 30.914 1.00 60.47 172 PRO A O 1
ATOM 1370 N N . LEU A 1 173 ? 12.636 1.452 30.807 1.00 56.94 173 LEU A N 1
ATOM 1371 C CA . LEU A 1 173 ? 12.539 1.620 29.341 1.00 56.94 173 LEU A CA 1
ATOM 1372 C C . LEU A 1 173 ? 13.678 0.957 28.523 1.00 56.94 173 LEU A C 1
ATOM 1374 O O . LEU A 1 173 ? 13.792 1.143 27.314 1.00 56.94 173 LEU A O 1
ATOM 1378 N N . LYS A 1 174 ? 14.535 0.161 29.161 1.00 53.81 174 LYS A N 1
ATOM 1379 C CA . LYS A 1 174 ? 15.379 -0.861 28.560 1.00 53.81 174 LYS A CA 1
ATOM 1380 C C . LYS A 1 174 ? 14.499 -2.032 28.107 1.00 53.81 174 LYS A C 1
ATOM 1382 O O . LYS A 1 174 ? 14.522 -3.106 28.704 1.00 53.81 174 LYS A O 1
ATOM 1387 N N . LEU A 1 175 ? 13.748 -1.832 27.020 1.00 55.78 175 LEU A N 1
ATOM 1388 C CA . LEU A 1 175 ? 13.317 -2.968 26.208 1.00 55.78 175 LEU A CA 1
ATOM 1389 C C . LEU A 1 175 ? 14.559 -3.832 25.921 1.00 55.78 175 LEU A C 1
ATOM 1391 O O . LEU A 1 175 ? 15.579 -3.279 25.495 1.00 55.78 175 LEU A O 1
ATOM 1395 N N . PRO A 1 176 ? 14.513 -5.152 26.162 1.00 51.62 176 PRO A N 1
ATOM 1396 C CA . PRO A 1 176 ? 15.630 -6.031 25.877 1.00 51.62 176 PRO A CA 1
ATOM 1397 C C . PRO A 1 176 ? 15.746 -6.188 24.359 1.00 51.62 176 PRO A C 1
ATOM 1399 O O . PRO A 1 176 ? 15.151 -7.071 23.748 1.00 51.62 176 PRO A O 1
ATOM 1402 N N . THR A 1 177 ? 16.500 -5.298 23.725 1.00 55.56 177 THR A N 1
ATOM 1403 C CA . THR A 1 177 ? 17.142 -5.575 22.442 1.00 55.56 177 THR A CA 1
ATOM 1404 C C . THR A 1 177 ? 18.291 -6.555 22.668 1.00 55.56 177 THR A C 1
ATOM 1406 O O . THR A 1 177 ? 18.917 -6.560 23.727 1.00 55.56 177 THR A O 1
ATOM 1409 N N . VAL A 1 178 ? 18.565 -7.368 21.645 1.00 59.25 178 VAL A N 1
ATOM 1410 C CA . VAL A 1 178 ? 19.486 -8.525 21.617 1.00 59.25 178 VAL A CA 1
ATOM 1411 C C . VAL A 1 178 ? 20.896 -8.251 22.190 1.00 59.25 178 VAL A C 1
ATOM 1413 O O . VAL A 1 178 ? 21.550 -9.189 22.627 1.00 59.25 178 VAL A O 1
ATOM 1416 N N . ASP A 1 179 ? 21.311 -6.982 22.316 1.00 60.16 179 ASP A N 1
ATOM 1417 C CA . ASP A 1 179 ? 22.635 -6.569 22.815 1.00 60.16 179 ASP A CA 1
ATOM 1418 C C . ASP A 1 179 ? 22.604 -5.685 24.087 1.00 60.16 179 ASP A C 1
ATOM 1420 O O . ASP A 1 179 ? 23.593 -5.028 24.414 1.00 60.16 179 ASP A O 1
ATOM 1424 N N . GLY A 1 180 ? 21.469 -5.576 24.792 1.00 57.19 180 GLY A N 1
ATOM 1425 C CA . GLY A 1 180 ? 21.378 -4.860 26.080 1.00 57.19 180 GLY A CA 1
ATOM 1426 C C . GLY A 1 180 ? 21.601 -3.338 26.031 1.00 57.19 180 GLY A C 1
ATOM 1427 O O . GLY A 1 180 ? 21.695 -2.690 27.075 1.00 57.19 180 GLY A O 1
ATOM 1428 N N . THR A 1 181 ? 21.668 -2.741 24.838 1.00 59.59 181 THR A N 1
ATOM 1429 C CA . THR A 1 181 ? 21.820 -1.293 24.653 1.00 59.59 181 THR A CA 1
ATOM 1430 C C . THR A 1 181 ? 20.481 -0.670 24.252 1.00 59.59 181 THR A C 1
ATOM 1432 O O . THR A 1 181 ? 19.933 -1.041 23.208 1.00 59.59 181 THR A O 1
ATOM 1435 N N . PRO A 1 182 ? 19.927 0.271 25.046 1.00 59.62 182 PRO A N 1
ATOM 1436 C CA . PRO A 1 182 ? 18.696 0.956 24.674 1.00 59.62 182 PRO A CA 1
ATOM 1437 C C . PRO A 1 182 ? 18.915 1.680 23.343 1.00 59.62 182 PRO A C 1
ATOM 1439 O O . PRO A 1 182 ? 19.958 2.299 23.116 1.00 59.62 182 PRO A O 1
ATOM 1442 N N . VAL A 1 183 ? 17.947 1.566 22.435 1.00 64.88 183 VAL A N 1
ATOM 1443 C CA . VAL A 1 183 ? 17.988 2.240 21.135 1.00 64.88 183 VAL A CA 1
ATOM 1444 C C . VAL A 1 183 ? 17.791 3.738 21.370 1.00 64.88 183 VAL A C 1
ATOM 1446 O O . VAL A 1 183 ? 16.678 4.253 21.381 1.00 64.88 183 VAL A O 1
ATOM 1449 N N . THR A 1 184 ? 18.890 4.446 21.615 1.00 80.00 184 THR A N 1
ATOM 1450 C CA . THR A 1 184 ? 18.903 5.903 21.762 1.00 80.00 184 THR A CA 1
ATOM 1451 C C . THR A 1 184 ? 18.623 6.561 20.410 1.00 80.00 184 THR A C 1
ATOM 1453 O O . THR A 1 184 ? 19.090 6.078 19.378 1.00 80.00 184 THR A O 1
ATOM 1456 N N . ILE A 1 185 ? 17.932 7.706 20.408 1.00 82.44 185 ILE A N 1
ATOM 1457 C CA . ILE A 1 185 ? 17.633 8.513 19.204 1.00 82.44 185 ILE A CA 1
ATOM 1458 C C . ILE A 1 185 ? 18.888 8.732 18.337 1.00 82.44 185 ILE A C 1
ATOM 1460 O O . ILE A 1 185 ? 18.822 8.632 17.115 1.00 82.44 185 ILE A O 1
ATOM 1464 N N . GLY A 1 186 ? 20.056 8.933 18.958 1.00 85.44 186 GLY A N 1
ATOM 1465 C CA . GLY A 1 186 ? 21.331 9.059 18.245 1.00 85.44 186 GLY A CA 1
ATOM 1466 C C . GLY A 1 186 ? 21.716 7.829 17.410 1.00 85.44 186 GLY A C 1
ATOM 1467 O O . GLY A 1 186 ? 22.235 7.988 16.310 1.00 85.44 186 GLY A O 1
ATOM 1468 N N . ARG A 1 187 ? 21.407 6.606 17.865 1.00 81.00 187 ARG A N 1
ATOM 1469 C CA . ARG A 1 187 ? 21.672 5.367 17.109 1.00 81.00 187 ARG A CA 1
ATOM 1470 C C . ARG A 1 187 ? 20.755 5.253 15.892 1.00 81.00 187 ARG A C 1
ATOM 1472 O O . ARG A 1 187 ? 21.211 4.830 14.835 1.00 81.00 187 ARG A O 1
ATOM 1479 N N . LEU A 1 188 ? 19.496 5.676 16.019 1.00 85.62 188 LEU A N 1
ATOM 1480 C CA . LEU A 1 188 ? 18.562 5.733 14.889 1.00 85.62 188 LEU A CA 1
ATOM 1481 C C . LEU A 1 188 ? 18.987 6.780 13.855 1.00 85.62 188 LEU A C 1
ATOM 1483 O O . LEU A 1 188 ? 18.900 6.519 12.658 1.00 85.62 188 LEU A O 1
ATOM 1487 N N . LEU A 1 189 ? 19.483 7.939 14.298 1.00 90.19 189 LEU A N 1
ATOM 1488 C CA . LEU A 1 189 ? 20.026 8.958 13.397 1.00 90.19 189 LEU A CA 1
ATOM 1489 C C . LEU A 1 189 ? 21.285 8.463 12.680 1.00 90.19 189 LEU A C 1
ATOM 1491 O O . LEU A 1 189 ? 21.346 8.556 11.458 1.00 90.19 189 LEU A O 1
ATOM 1495 N N . ALA A 1 190 ? 22.220 7.844 13.403 1.00 90.50 190 ALA A N 1
ATOM 1496 C CA . ALA A 1 190 ? 23.404 7.235 12.802 1.00 90.50 190 ALA A CA 1
ATOM 1497 C C . ALA A 1 190 ? 23.024 6.154 11.774 1.00 90.50 190 ALA A C 1
ATOM 1499 O O . ALA A 1 190 ? 23.557 6.132 10.669 1.00 90.50 190 ALA A O 1
ATOM 1500 N N . GLN A 1 191 ? 22.042 5.302 12.087 1.00 91.06 191 GLN A N 1
ATOM 1501 C CA . GLN A 1 191 ? 21.551 4.284 11.154 1.00 91.06 191 GLN A CA 1
ATOM 1502 C C . GLN A 1 191 ? 20.855 4.897 9.927 1.00 91.06 191 GLN A C 1
ATOM 1504 O O . GLN A 1 191 ? 20.965 4.386 8.813 1.00 91.06 191 GLN A O 1
ATOM 1509 N N . LYS A 1 192 ? 20.143 6.013 10.101 1.00 94.69 192 LYS A N 1
ATOM 1510 C CA . LYS A 1 192 ? 19.550 6.757 8.986 1.00 94.69 192 LYS A CA 1
ATOM 1511 C C . LYS A 1 192 ? 20.633 7.336 8.075 1.00 94.69 192 LYS A C 1
ATOM 1513 O O . LYS A 1 192 ? 20.492 7.258 6.857 1.00 94.69 192 LYS A O 1
ATOM 1518 N N . GLU A 1 193 ? 21.706 7.882 8.639 1.00 95.62 193 GLU A N 1
ATOM 1519 C CA . GLU A 1 193 ? 22.845 8.403 7.878 1.00 95.62 193 GLU A CA 1
ATOM 1520 C C . GLU A 1 193 ? 23.574 7.295 7.111 1.00 95.62 193 GLU A C 1
ATOM 1522 O O . GLU A 1 193 ? 23.851 7.466 5.921 1.00 95.62 193 GLU A O 1
ATOM 1527 N N . THR A 1 194 ? 23.811 6.130 7.730 1.00 95.25 194 THR A N 1
ATOM 1528 C CA . THR A 1 194 ? 24.425 4.985 7.035 1.00 95.25 194 THR A CA 1
ATOM 1529 C C . THR A 1 194 ? 23.544 4.481 5.898 1.00 95.25 194 THR A C 1
ATOM 1531 O O . THR A 1 194 ? 24.044 4.252 4.798 1.00 95.25 194 THR A O 1
ATOM 1534 N N . ASN A 1 195 ? 22.230 4.377 6.117 1.00 94.12 195 ASN A N 1
ATOM 1535 C CA . ASN A 1 195 ? 21.286 3.989 5.070 1.00 94.12 195 ASN A CA 1
ATOM 1536 C C . ASN A 1 195 ? 21.279 5.005 3.915 1.00 94.12 195 ASN A C 1
ATOM 1538 O O . ASN A 1 195 ? 21.335 4.614 2.752 1.00 94.12 195 ASN A O 1
ATOM 1542 N N . GLN A 1 196 ? 21.290 6.310 4.209 1.00 97.06 196 GLN A N 1
ATOM 1543 C CA . GLN A 1 196 ? 21.369 7.345 3.173 1.00 97.06 196 GLN A CA 1
ATOM 1544 C C . GLN A 1 196 ? 22.685 7.298 2.388 1.00 97.06 196 GLN A C 1
ATOM 1546 O O . GLN A 1 196 ? 22.680 7.523 1.177 1.00 97.06 196 GLN A O 1
ATOM 1551 N N . ALA A 1 197 ? 23.811 7.014 3.046 1.00 97.12 197 ALA A N 1
ATOM 1552 C CA . ALA A 1 197 ? 25.093 6.842 2.371 1.00 97.12 197 ALA A CA 1
ATOM 1553 C C . ALA A 1 197 ? 25.059 5.639 1.412 1.00 97.12 197 ALA A C 1
ATOM 1555 O O . ALA A 1 197 ? 25.434 5.770 0.246 1.00 97.12 197 ALA A O 1
ATOM 1556 N N . GLN A 1 198 ? 24.517 4.503 1.862 1.00 96.25 198 GLN A N 1
ATOM 1557 C CA . GLN A 1 198 ? 24.347 3.306 1.033 1.00 96.25 198 GLN A CA 1
ATOM 1558 C C . GLN A 1 198 ? 23.406 3.550 -0.153 1.00 96.25 198 GLN A C 1
ATOM 1560 O O . GLN A 1 198 ? 23.686 3.116 -1.269 1.00 96.25 198 GLN A O 1
ATOM 1565 N N . GLU A 1 199 ? 22.314 4.292 0.039 1.00 95.19 199 GLU A N 1
ATOM 1566 C CA . GLU A 1 199 ? 21.405 4.658 -1.052 1.00 95.19 199 GLU A CA 1
ATOM 1567 C C . GLU A 1 199 ? 22.091 5.501 -2.134 1.00 95.19 199 GLU A C 1
ATOM 1569 O O . GLU A 1 199 ? 21.832 5.302 -3.326 1.00 95.19 199 GLU A O 1
ATOM 1574 N N . ARG A 1 200 ? 22.974 6.432 -1.747 1.00 96.81 200 ARG A N 1
ATOM 1575 C CA . ARG A 1 200 ? 23.771 7.220 -2.702 1.00 96.81 200 ARG A CA 1
ATOM 1576 C C . ARG A 1 200 ? 24.734 6.326 -3.476 1.00 96.81 200 ARG A C 1
ATOM 1578 O O . ARG A 1 200 ? 24.753 6.388 -4.702 1.00 96.81 200 ARG A O 1
ATOM 1585 N N . GLU A 1 201 ? 25.439 5.431 -2.790 1.00 97.38 201 GLU A N 1
ATOM 1586 C CA . GLU A 1 201 ? 26.362 4.488 -3.428 1.00 97.38 201 GLU A CA 1
ATOM 1587 C C . GLU A 1 201 ? 25.638 3.554 -4.415 1.00 97.38 201 GLU A C 1
ATOM 1589 O O . GLU A 1 201 ? 26.103 3.319 -5.532 1.00 97.38 201 GLU A O 1
ATOM 1594 N N . ILE A 1 202 ? 24.451 3.059 -4.049 1.00 95.06 202 ILE A N 1
ATOM 1595 C CA . ILE A 1 202 ? 23.615 2.241 -4.935 1.00 95.06 202 ILE A CA 1
ATOM 1596 C C . ILE A 1 202 ? 23.177 3.046 -6.161 1.00 95.06 202 ILE A C 1
ATOM 1598 O O . ILE A 1 202 ? 23.192 2.514 -7.274 1.00 95.06 202 ILE A O 1
ATOM 1602 N N . LYS A 1 203 ? 22.798 4.319 -5.994 1.00 97.00 203 LYS A N 1
ATOM 1603 C CA . LYS A 1 203 ? 22.451 5.194 -7.123 1.00 97.00 203 LYS A CA 1
ATOM 1604 C C . LYS A 1 203 ? 23.636 5.383 -8.069 1.00 97.00 203 LYS A C 1
ATOM 1606 O O . LYS A 1 203 ? 23.451 5.216 -9.270 1.00 97.00 203 LYS A O 1
ATOM 1611 N N . GLU A 1 204 ? 24.837 5.637 -7.555 1.00 95.69 204 GLU A N 1
ATOM 1612 C CA . GLU A 1 204 ? 26.054 5.753 -8.371 1.00 95.69 204 GLU A CA 1
ATOM 1613 C C . GLU A 1 204 ? 26.402 4.451 -9.101 1.00 95.69 204 GLU A C 1
ATOM 1615 O O . GLU A 1 204 ? 26.735 4.455 -10.286 1.00 95.69 204 GLU A O 1
ATOM 1620 N N . LYS A 1 205 ? 26.287 3.302 -8.430 1.00 94.88 205 LYS A N 1
ATOM 1621 C CA . LYS A 1 205 ? 26.489 1.995 -9.070 1.00 94.88 205 LYS A CA 1
ATOM 1622 C C . LYS A 1 205 ? 25.467 1.759 -10.179 1.00 94.88 205 LYS A C 1
ATOM 1624 O O . LYS A 1 205 ? 25.831 1.292 -11.254 1.00 94.88 205 LYS A O 1
ATOM 1629 N N . ARG A 1 206 ? 24.202 2.131 -9.964 1.00 91.50 206 ARG A N 1
ATOM 1630 C CA . ARG A 1 206 ? 23.145 2.033 -10.983 1.00 91.50 206 ARG A CA 1
ATOM 1631 C C . ARG A 1 206 ? 23.401 2.946 -12.179 1.00 91.50 206 ARG A C 1
ATOM 1633 O O . ARG A 1 206 ? 23.184 2.504 -13.301 1.00 91.50 206 ARG A O 1
ATOM 1640 N N . THR A 1 207 ? 23.857 4.184 -11.977 1.00 90.44 207 THR A N 1
ATOM 1641 C CA . THR A 1 207 ? 24.192 5.077 -13.099 1.00 90.44 207 THR A CA 1
ATOM 1642 C C . THR A 1 207 ? 25.403 4.570 -13.875 1.00 90.44 207 THR A C 1
ATOM 1644 O O . THR A 1 207 ? 25.362 4.581 -15.101 1.00 90.44 207 THR A O 1
ATOM 1647 N N . ARG A 1 208 ? 26.425 4.029 -13.194 1.00 88.81 208 ARG A N 1
ATOM 1648 C CA . ARG A 1 208 ? 27.545 3.340 -13.858 1.00 88.81 208 ARG A CA 1
ATOM 1649 C C . ARG A 1 208 ? 27.052 2.159 -14.687 1.00 88.81 208 ARG A C 1
ATOM 1651 O O . ARG A 1 208 ? 27.355 2.097 -15.867 1.00 88.81 208 ARG A O 1
ATOM 1658 N N . ILE A 1 209 ? 26.242 1.266 -14.114 1.00 85.62 209 ILE A N 1
ATOM 1659 C CA . ILE A 1 209 ? 25.682 0.120 -14.850 1.00 85.62 209 ILE A CA 1
ATOM 1660 C C . ILE A 1 209 ? 24.894 0.591 -16.076 1.00 85.62 209 ILE A C 1
ATOM 1662 O O . ILE A 1 209 ? 25.115 0.061 -17.156 1.00 85.62 209 ILE A O 1
ATOM 1666 N N . LYS A 1 210 ? 24.040 1.616 -15.947 1.00 83.12 210 LYS A N 1
ATOM 1667 C CA . LYS A 1 210 ? 23.310 2.197 -17.087 1.00 83.12 210 LYS A CA 1
ATOM 1668 C C . LYS A 1 210 ? 24.243 2.743 -18.172 1.00 83.12 210 LYS A C 1
ATOM 1670 O O . LYS A 1 210 ? 23.977 2.523 -19.345 1.00 83.12 210 LYS A O 1
ATOM 1675 N N . ALA A 1 211 ? 25.348 3.393 -17.803 1.00 80.69 211 ALA A N 1
ATOM 1676 C CA . ALA A 1 211 ? 26.353 3.844 -18.769 1.00 80.69 211 ALA A CA 1
ATOM 1677 C C . ALA A 1 211 ? 27.024 2.673 -19.516 1.00 80.69 211 ALA A C 1
ATOM 1679 O O . ALA A 1 211 ? 27.428 2.830 -20.664 1.00 80.69 211 ALA A O 1
ATOM 1680 N N . PHE A 1 212 ? 27.105 1.495 -18.887 1.00 76.94 212 PHE A N 1
ATOM 1681 C CA . PHE A 1 212 ? 27.665 0.278 -19.480 1.00 76.94 212 PHE A CA 1
ATOM 1682 C C . PHE A 1 212 ? 26.625 -0.665 -20.106 1.00 76.94 212 PHE A C 1
ATOM 1684 O O . PHE A 1 212 ? 27.021 -1.647 -20.723 1.00 76.94 212 PHE A O 1
ATOM 1691 N N . GLN A 1 213 ? 25.318 -0.384 -20.016 1.00 74.56 213 GLN A N 1
ATOM 1692 C CA . GLN A 1 213 ? 24.268 -1.247 -20.585 1.00 74.56 213 GLN A CA 1
ATOM 1693 C C . GLN A 1 213 ? 24.294 -1.326 -22.122 1.00 74.56 213 GLN A C 1
ATOM 1695 O O . GLN A 1 213 ? 23.685 -2.230 -22.681 1.00 74.56 213 GLN A O 1
ATOM 1700 N N . GLY A 1 214 ? 25.016 -0.427 -22.799 1.00 68.12 214 GLY A N 1
ATOM 1701 C CA . GLY A 1 214 ? 25.253 -0.481 -24.247 1.00 68.12 214 GLY A CA 1
ATOM 1702 C C . GLY A 1 214 ? 26.592 -1.104 -24.662 1.00 68.12 214 GLY A C 1
ATOM 1703 O O . GLY A 1 214 ? 26.864 -1.183 -25.856 1.00 68.12 214 GLY A O 1
ATOM 1704 N N . LEU A 1 215 ? 27.449 -1.513 -23.716 1.00 65.44 215 LEU A N 1
ATOM 1705 C CA . LEU A 1 215 ? 28.710 -2.183 -24.041 1.00 65.44 215 LEU A CA 1
ATOM 1706 C C . LEU A 1 215 ? 28.516 -3.707 -24.038 1.00 65.44 215 LEU A C 1
ATOM 1708 O O . LEU A 1 215 ? 27.863 -4.229 -23.130 1.00 65.44 215 LEU A O 1
ATOM 1712 N N . PRO A 1 216 ? 29.112 -4.443 -24.997 1.00 62.00 216 PRO A N 1
ATOM 1713 C CA . PRO A 1 216 ? 29.099 -5.897 -24.971 1.00 62.00 216 PRO A CA 1
ATOM 1714 C C . PRO A 1 216 ? 29.658 -6.399 -23.630 1.00 62.00 216 PRO A C 1
ATOM 1716 O O . PRO A 1 216 ? 30.737 -5.958 -23.222 1.00 62.00 216 PRO A O 1
ATOM 1719 N N . PRO A 1 217 ? 28.980 -7.336 -22.942 1.00 67.31 217 PRO A N 1
ATOM 1720 C CA . PRO A 1 217 ? 29.394 -7.819 -21.621 1.00 67.31 217 PRO A CA 1
ATOM 1721 C C . PRO A 1 217 ? 30.791 -8.467 -21.627 1.00 67.31 217 PRO A C 1
ATOM 1723 O O . PRO A 1 217 ? 31.438 -8.557 -20.586 1.00 67.31 217 PRO A O 1
ATOM 1726 N N . ASN A 1 218 ? 31.286 -8.866 -22.805 1.00 77.12 218 ASN A N 1
ATOM 1727 C CA . ASN A 1 218 ? 32.635 -9.378 -23.007 1.00 77.12 218 ASN A CA 1
ATOM 1728 C C . ASN A 1 218 ? 33.569 -8.288 -23.552 1.00 77.12 218 ASN A C 1
ATOM 1730 O O . ASN A 1 218 ? 33.554 -7.977 -24.745 1.00 77.12 218 ASN A O 1
ATOM 1734 N N . LEU A 1 219 ? 34.458 -7.776 -22.693 1.00 74.19 219 LEU A N 1
ATOM 1735 C CA . LEU A 1 219 ? 35.499 -6.807 -23.070 1.00 74.19 219 LEU A CA 1
ATOM 1736 C C . LEU A 1 219 ? 36.393 -7.307 -24.217 1.00 74.19 219 LEU A C 1
ATOM 1738 O O . LEU A 1 219 ? 36.851 -6.511 -25.035 1.00 74.19 219 LEU A O 1
ATOM 1742 N N . GLU A 1 220 ? 36.626 -8.618 -24.305 1.00 80.44 220 GLU A N 1
ATOM 1743 C CA . GLU A 1 220 ? 37.413 -9.221 -25.388 1.00 80.44 220 GLU A CA 1
ATOM 1744 C C . GLU A 1 220 ? 36.702 -9.159 -26.746 1.00 80.44 220 GLU A C 1
ATOM 1746 O O . GLU A 1 220 ? 37.354 -8.929 -27.765 1.00 80.44 220 GLU A O 1
ATOM 1751 N N . LEU A 1 221 ? 35.368 -9.267 -26.765 1.00 79.38 221 LEU A N 1
ATOM 1752 C CA . LEU A 1 221 ? 34.577 -9.112 -27.987 1.00 79.38 221 LEU A CA 1
ATOM 1753 C C . LEU A 1 221 ? 34.652 -7.662 -28.487 1.00 79.38 221 LEU A C 1
ATOM 1755 O O . LEU A 1 221 ? 34.997 -7.426 -29.641 1.00 79.38 221 LEU A O 1
ATOM 1759 N N . ALA A 1 222 ? 34.461 -6.691 -27.588 1.00 78.00 222 ALA A N 1
ATOM 1760 C CA . ALA A 1 222 ? 34.587 -5.269 -27.913 1.00 78.00 222 ALA A CA 1
ATOM 1761 C C . ALA A 1 222 ? 36.002 -4.909 -28.411 1.00 78.00 222 ALA A C 1
ATOM 1763 O O . ALA A 1 222 ? 36.171 -4.122 -29.344 1.00 78.00 222 ALA A O 1
ATOM 1764 N N . ARG A 1 223 ? 37.048 -5.521 -27.832 1.00 86.94 223 ARG A N 1
ATOM 1765 C CA . ARG A 1 223 ? 38.432 -5.379 -28.318 1.00 86.94 223 ARG A CA 1
ATOM 1766 C C . ARG A 1 223 ? 38.603 -5.944 -29.724 1.00 86.94 223 ARG A C 1
ATOM 1768 O O . ARG A 1 223 ? 39.306 -5.333 -30.529 1.00 86.94 223 ARG A O 1
ATOM 1775 N N . HIS A 1 224 ? 38.000 -7.092 -30.019 1.00 91.00 224 HIS A N 1
ATOM 1776 C CA . HIS A 1 224 ? 38.058 -7.702 -31.344 1.00 91.00 224 HIS A CA 1
ATOM 1777 C C . HIS A 1 224 ? 37.336 -6.845 -32.396 1.00 91.00 224 HIS A C 1
ATOM 1779 O O . HIS A 1 224 ? 37.921 -6.534 -33.434 1.00 91.00 224 HIS A O 1
ATOM 1785 N N . GLU A 1 225 ? 36.119 -6.386 -32.103 1.00 85.69 225 GLU A N 1
ATOM 1786 C CA . GLU A 1 225 ? 35.347 -5.490 -32.975 1.00 85.69 225 GLU A CA 1
ATOM 1787 C C . GLU A 1 225 ? 36.094 -4.179 -33.252 1.00 85.69 225 GLU A C 1
ATOM 1789 O O . GLU A 1 225 ? 36.175 -3.737 -34.398 1.00 85.69 225 GLU A O 1
ATOM 1794 N N . LEU A 1 226 ? 36.742 -3.597 -32.237 1.00 89.50 226 LEU A N 1
ATOM 1795 C CA . LEU A 1 226 ? 37.560 -2.394 -32.402 1.00 89.50 226 LEU A CA 1
ATOM 1796 C C . LEU A 1 226 ? 38.784 -2.630 -33.301 1.00 89.50 226 LEU A C 1
ATOM 1798 O O . LEU A 1 226 ? 39.126 -1.763 -34.110 1.00 89.50 226 LEU A O 1
ATOM 1802 N N . ARG A 1 227 ? 39.447 -3.792 -33.202 1.00 95.25 227 ARG A N 1
ATOM 1803 C CA . ARG A 1 227 ? 40.536 -4.153 -34.131 1.00 95.25 227 ARG A CA 1
ATOM 1804 C C . ARG A 1 227 ? 40.015 -4.277 -35.562 1.00 95.25 227 ARG A C 1
ATOM 1806 O O . ARG A 1 227 ? 40.637 -3.734 -36.471 1.00 95.25 227 ARG A O 1
ATOM 1813 N N . GLN A 1 228 ? 38.866 -4.922 -35.752 1.00 95.25 228 GLN A N 1
ATOM 1814 C CA . GLN A 1 228 ? 38.254 -5.088 -37.070 1.00 95.25 228 GLN A CA 1
ATOM 1815 C C . GLN A 1 228 ? 37.843 -3.740 -37.684 1.00 95.25 228 GLN A C 1
ATOM 1817 O O . GLN A 1 228 ? 38.108 -3.487 -38.858 1.00 95.25 228 GLN A O 1
ATOM 1822 N N . ALA A 1 229 ? 37.260 -2.839 -36.888 1.00 93.69 229 ALA A N 1
ATOM 1823 C CA . ALA A 1 229 ? 36.910 -1.489 -37.323 1.00 93.69 229 ALA A CA 1
ATOM 1824 C C . ALA A 1 229 ? 38.148 -0.683 -37.758 1.00 93.69 229 ALA A C 1
ATOM 1826 O O . ALA A 1 229 ? 38.129 -0.047 -38.812 1.00 93.69 229 ALA A O 1
ATOM 1827 N N . ARG A 1 230 ? 39.255 -0.765 -37.005 1.00 96.19 230 ARG A N 1
ATOM 1828 C CA . ARG A 1 230 ? 40.535 -0.137 -37.386 1.00 96.19 230 ARG A CA 1
ATOM 1829 C C . ARG A 1 230 ? 41.106 -0.709 -38.678 1.00 96.19 230 ARG A C 1
ATOM 1831 O O . ARG A 1 230 ? 41.617 0.047 -39.501 1.00 96.19 230 ARG A O 1
ATOM 1838 N N . GLN A 1 231 ? 41.009 -2.021 -38.877 1.00 97.56 231 GLN A N 1
ATOM 1839 C CA . GLN A 1 231 ? 41.478 -2.649 -40.108 1.00 97.56 231 GLN A CA 1
ATOM 1840 C C . GLN A 1 231 ? 40.696 -2.127 -41.322 1.00 97.56 231 GLN A C 1
ATOM 1842 O O . GLN A 1 231 ? 41.307 -1.608 -42.254 1.00 97.56 231 GLN A O 1
ATOM 1847 N N . ARG A 1 232 ? 39.356 -2.123 -41.247 1.00 96.44 232 ARG A N 1
ATOM 1848 C CA . ARG A 1 232 ? 38.488 -1.552 -42.295 1.00 96.44 232 ARG A CA 1
ATOM 1849 C C . ARG A 1 232 ? 38.782 -0.074 -42.558 1.00 96.44 232 ARG A C 1
ATOM 1851 O O . ARG A 1 232 ? 38.822 0.359 -43.705 1.00 96.44 232 ARG A O 1
ATOM 1858 N N . GLN A 1 233 ? 39.022 0.714 -41.509 1.00 96.88 233 GLN A N 1
ATOM 1859 C CA . GLN A 1 233 ? 39.395 2.122 -41.655 1.00 96.88 233 GLN A CA 1
ATOM 1860 C C . GLN A 1 233 ? 40.712 2.281 -42.429 1.00 96.88 233 GLN A C 1
ATOM 1862 O O . GLN A 1 233 ? 40.804 3.122 -43.320 1.00 96.88 233 GLN A O 1
ATOM 1867 N N . THR A 1 234 ? 41.719 1.466 -42.116 1.00 97.62 234 THR A N 1
ATOM 1868 C CA . THR A 1 234 ? 43.012 1.489 -42.818 1.00 97.62 234 THR A CA 1
ATOM 1869 C C . THR A 1 234 ? 42.855 1.118 -44.295 1.00 97.62 234 THR A C 1
ATOM 1871 O O . THR A 1 234 ? 43.441 1.770 -45.154 1.00 97.62 234 THR A O 1
ATOM 1874 N N . GLU A 1 235 ? 42.026 0.121 -44.608 1.00 97.38 235 GLU A N 1
ATOM 1875 C CA . GLU A 1 235 ? 41.715 -0.274 -45.990 1.00 97.38 235 GLU A CA 1
ATOM 1876 C C . GLU A 1 235 ? 41.057 0.868 -46.777 1.00 97.38 235 GLU A C 1
ATOM 1878 O O . GLU A 1 235 ? 41.453 1.155 -47.909 1.00 97.38 235 GLU A O 1
ATOM 1883 N N . LEU A 1 236 ? 40.106 1.581 -46.164 1.00 97.50 236 LEU A N 1
ATOM 1884 C CA . LEU A 1 236 ? 39.476 2.759 -46.768 1.00 97.50 236 LEU A CA 1
ATOM 1885 C C . LEU A 1 236 ? 40.474 3.901 -46.996 1.00 97.50 236 LEU A C 1
ATOM 1887 O O . LEU A 1 236 ? 40.417 4.563 -48.033 1.00 97.50 236 LEU A O 1
ATOM 1891 N N . ILE A 1 237 ? 41.402 4.124 -46.061 1.00 97.44 237 ILE A N 1
ATOM 1892 C CA . ILE A 1 237 ? 42.474 5.119 -46.218 1.00 97.44 237 ILE A CA 1
ATOM 1893 C C . ILE A 1 237 ? 43.362 4.756 -47.412 1.00 97.44 237 ILE A C 1
ATOM 1895 O O . ILE A 1 237 ? 43.589 5.601 -48.273 1.00 97.44 237 ILE A O 1
ATOM 1899 N N . GLN A 1 238 ? 43.786 3.497 -47.528 1.00 97.38 238 GLN A N 1
ATOM 1900 C CA . GLN A 1 238 ? 44.597 3.045 -48.662 1.00 97.38 238 GLN A CA 1
ATOM 1901 C C . GLN A 1 238 ? 43.854 3.180 -49.996 1.00 97.38 238 GLN A C 1
ATOM 1903 O O . GLN A 1 238 ? 44.445 3.572 -51.001 1.00 97.38 238 GLN A O 1
ATOM 1908 N N . LEU A 1 239 ? 42.553 2.873 -50.034 1.00 97.38 239 LEU A N 1
ATOM 1909 C CA . LEU A 1 239 ? 41.732 3.084 -51.229 1.00 97.38 239 LEU A CA 1
ATOM 1910 C C . LEU A 1 239 ? 41.659 4.562 -51.607 1.00 97.38 239 LEU A C 1
ATOM 1912 O O . LEU A 1 239 ? 41.843 4.899 -52.777 1.00 97.38 239 LEU A O 1
ATOM 1916 N N . ARG A 1 240 ? 41.446 5.442 -50.625 1.00 97.25 240 ARG A N 1
ATOM 1917 C CA . ARG A 1 240 ? 41.459 6.893 -50.831 1.00 97.25 240 ARG A CA 1
ATOM 1918 C C . ARG A 1 240 ? 42.795 7.354 -51.409 1.00 97.25 240 ARG A C 1
ATOM 1920 O O . ARG A 1 240 ? 42.798 8.088 -52.389 1.00 97.25 240 ARG A O 1
ATOM 1927 N N . GLU A 1 241 ? 43.912 6.918 -50.837 1.00 97.38 241 GLU A N 1
ATOM 1928 C CA . GLU A 1 241 ? 45.253 7.268 -51.317 1.00 97.38 241 GLU A CA 1
ATOM 1929 C C . GLU A 1 241 ? 45.488 6.791 -52.754 1.00 97.38 241 GLU A C 1
ATOM 1931 O O . GLU A 1 241 ? 45.958 7.563 -53.586 1.00 97.38 241 GLU A O 1
ATOM 1936 N N . ARG A 1 242 ? 45.082 5.559 -53.090 1.00 96.31 242 ARG A N 1
ATOM 1937 C CA . ARG A 1 242 ? 45.175 5.035 -54.464 1.00 96.31 242 ARG A CA 1
ATOM 1938 C C . ARG A 1 242 ? 44.331 5.831 -55.455 1.00 96.31 242 ARG A C 1
ATOM 1940 O O . ARG A 1 242 ? 44.766 6.042 -56.583 1.00 96.31 242 ARG A O 1
ATOM 1947 N N . LEU A 1 243 ? 43.124 6.241 -55.067 1.00 96.44 243 LEU A N 1
ATOM 1948 C CA . LEU A 1 243 ? 42.265 7.069 -55.916 1.00 96.44 243 LEU A CA 1
ATOM 1949 C C . LEU A 1 243 ? 42.876 8.454 -56.136 1.00 96.44 243 LEU A C 1
ATOM 1951 O O . LEU A 1 243 ? 42.934 8.907 -57.274 1.00 96.44 243 LEU A O 1
ATOM 1955 N N . LEU A 1 244 ? 43.385 9.087 -55.076 1.00 96.25 244 LEU A N 1
ATOM 1956 C CA . LEU A 1 244 ? 44.070 10.377 -55.176 1.00 96.25 244 LEU A CA 1
ATOM 1957 C C . LEU A 1 244 ? 45.320 10.295 -56.063 1.00 96.25 244 LEU A C 1
ATOM 1959 O O . LEU A 1 244 ? 45.527 11.185 -56.880 1.00 96.25 244 LEU A O 1
ATOM 1963 N N . ALA A 1 245 ? 46.105 9.217 -55.965 1.00 95.25 245 ALA A N 1
ATOM 1964 C CA . ALA A 1 245 ? 47.254 8.985 -56.841 1.00 95.25 245 ALA A CA 1
ATOM 1965 C C . ALA A 1 245 ? 46.834 8.863 -58.317 1.00 95.25 245 ALA A C 1
ATOM 1967 O O . ALA A 1 245 ? 47.356 9.582 -59.160 1.00 95.25 245 ALA A O 1
ATOM 1968 N N . LYS A 1 246 ? 45.812 8.047 -58.623 1.00 94.81 246 LYS A N 1
ATOM 1969 C CA . LYS A 1 246 ? 45.277 7.917 -59.993 1.00 94.81 246 LYS A CA 1
ATOM 1970 C C . LYS A 1 246 ? 44.745 9.236 -60.557 1.00 94.81 246 LYS A C 1
ATOM 1972 O O . LYS A 1 246 ? 44.869 9.483 -61.751 1.00 94.81 246 LYS A O 1
ATOM 1977 N N . MET A 1 247 ? 44.121 10.061 -59.716 1.00 93.75 247 MET A N 1
ATOM 1978 C CA . MET A 1 247 ? 43.657 11.388 -60.123 1.00 93.75 247 MET A CA 1
ATOM 1979 C C . MET A 1 247 ? 44.823 12.338 -60.405 1.00 93.75 247 MET A C 1
ATOM 1981 O O . MET A 1 247 ? 44.731 13.117 -61.344 1.00 93.75 247 MET A O 1
ATOM 1985 N N . ALA A 1 248 ? 45.907 12.272 -59.628 1.00 94.25 248 ALA A N 1
ATOM 1986 C CA . ALA A 1 248 ? 47.106 13.070 -59.874 1.00 94.25 248 ALA A CA 1
ATOM 1987 C C . ALA A 1 248 ? 47.817 12.656 -61.176 1.00 94.25 248 ALA A C 1
ATOM 1989 O O . ALA A 1 248 ? 48.192 13.526 -61.957 1.00 94.25 248 ALA A O 1
ATOM 1990 N N . ASP A 1 249 ? 47.923 11.350 -61.447 1.00 91.75 249 ASP A N 1
ATOM 1991 C CA . ASP A 1 249 ? 48.552 10.817 -62.666 1.00 91.75 249 ASP A CA 1
ATOM 1992 C C . ASP A 1 249 ? 47.781 11.186 -63.947 1.00 91.75 249 ASP A C 1
ATOM 1994 O O . ASP A 1 249 ? 48.383 11.330 -65.005 1.00 91.75 249 ASP A O 1
ATOM 1998 N N . GLY A 1 250 ? 46.455 11.350 -63.871 1.00 85.12 250 GLY A N 1
ATOM 1999 C CA . GLY A 1 250 ? 45.612 11.724 -65.015 1.00 85.12 250 GLY A CA 1
ATOM 2000 C C . GLY A 1 250 ? 45.576 13.223 -65.348 1.00 85.12 250 GLY A C 1
ATOM 2001 O O . GLY A 1 250 ? 44.920 13.602 -66.315 1.00 85.12 250 GLY A O 1
ATOM 2002 N N . VAL A 1 251 ? 46.216 14.075 -64.538 1.00 79.75 251 VAL A N 1
ATOM 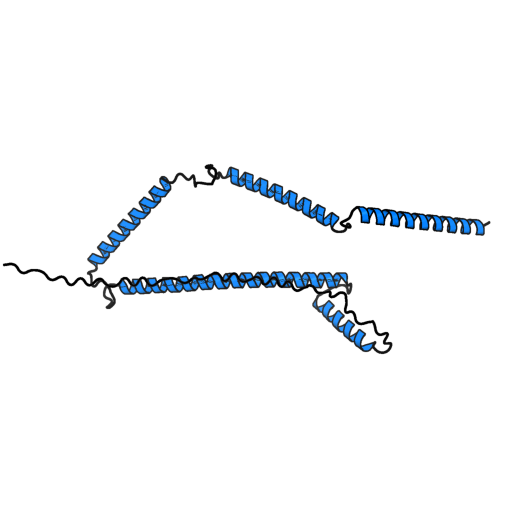2003 C CA . VAL A 1 251 ? 46.287 15.540 -64.731 1.00 79.75 251 VAL A CA 1
ATOM 2004 C C . VAL A 1 251 ? 47.638 15.979 -65.334 1.00 79.75 251 VAL A C 1
ATOM 2006 O O . VAL A 1 251 ? 47.765 17.131 -65.751 1.00 79.75 251 VAL A O 1
ATOM 2009 N N . ALA A 1 252 ? 48.623 15.076 -65.403 1.00 50.38 252 ALA A N 1
ATOM 2010 C CA . ALA A 1 252 ? 49.913 15.271 -66.077 1.00 50.38 252 ALA A CA 1
ATOM 2011 C C . ALA A 1 252 ? 49.838 14.911 -67.571 1.00 50.38 252 ALA A C 1
ATOM 2013 O O . ALA A 1 252 ? 50.526 15.597 -68.361 1.00 50.38 252 ALA A O 1
#

Radius of gyration: 41.49 Å; chains: 1; bounding box: 88×52×132 Å

Organism: Psilocybe cyanescens (NCBI:txid93625)

Sequence (252 aa):
MADVNDSSNTPGKCHLCLFKGFSDPQRSYIHTVSGAFSSWDAHLPPLQDEDEDSGEELAGLETLARVLHILDIPDASFASYSTAIDTLNTEKYTLLRSLNRLKQVEDELNDHLDSLKHEHGLITRWNKVLTPGTQDSLYPETTATLEKRREAVIKKAKEHHREFEFLLADVPLKLPTVDGTPVTIGRLLAQKETNQAQEREIKEKRTRIKAFQGLPPNLELARHELRQARQRQTELIQLRERLLAKMADGVA

pLDDT: mean 78.77, std 18.64, range [40.72, 98.5]

Foldseek 3Di:
DDDDDDDDPDDDDPPPPDPPDDPPVPPPPPPPPPPVPPDPPPDPPPPDPDPPPPPVVVVVVVVLVVVCVVLVQPDPDPVSVVVSVVVVVVVVVVVVVVVVVVVVVVVVVVVVVVVVVVVVVVVVVVCQCPPAPRPNPPDVDDPVVVVVVVVVVVVVVVVVVVVVVVVVVVPDCQPDDVPSDRCDPVNVVVVVVVVVVVVVVVVVVVVVVVVCVPPDPDPVVVVVVVVVVVVVVVVVVVVVVVVVVVVVVVVD